Protein AF-A0A834H8C0-F1 (afdb_monomer)

Solvent-accessible surface area (backbone atoms only — not comparable to full-atom values): 15693 Å² total; per-residue (Å²): 137,85,80,85,72,83,83,82,78,76,85,79,77,90,82,80,86,84,86,85,89,82,86,84,88,89,72,92,73,63,59,65,58,50,54,52,51,49,53,53,52,67,70,65,72,74,87,79,55,88,72,53,55,63,51,50,51,51,52,55,55,65,40,37,57,67,39,49,54,51,73,71,88,69,85,78,71,84,69,90,64,79,87,45,72,34,52,47,49,43,50,41,26,34,63,62,68,49,31,71,73,43,61,90,67,63,51,67,52,73,51,70,49,76,44,76,48,67,52,59,63,66,69,88,83,60,98,74,55,60,64,59,73,84,62,34,54,34,39,38,39,38,39,39,34,72,71,71,21,33,38,36,42,39,38,45,74,91,43,63,36,37,22,34,25,80,45,65,46,28,33,29,37,33,92,88,78,44,76,48,75,51,62,37,73,40,31,51,40,52,67,42,58,65,73,73,33,59,52,60,39,43,60,55,49,68,79,26,43,61,79,53,75,47,72,55,94,92,43,57,17,40,33,34,40,41,69,39,52,71,68,63,27,55,52,46,33,56,101,88,50,74,54,92,77,44,71,45,77,46,38,29,28,70,87,64,23,45,78,63,125

pLDDT: mean 74.23, std 21.38, range [27.47, 97.94]

InterPro domains:
  IPR006873 Protein of unknown function DUF620 [PF04788] (110-260)
  IPR006873 Protein of unknown function DUF620 [PTHR31300] (3-260)

Radius of gyration: 22.38 Å; Cα contacts (8 Å, |Δi|>4): 394; chains: 1; bounding box: 44×62×64 Å

Foldseek 3Di:
DDDDDDPPDDDDDPPPPDDDDDDDDDDPPPPVVVVVVVVVVVLPPPPDDPVVVVVLVVLVLQQDLQALDAQDDDPPPPPPDDPDPLSVLLVLLCVLVVCVVVVPVPFKDKDKDKDWAFAFPPPDDDPDGDGPDDIWIWMKMKMDGPPLWIWMWIATPSWIKIWIDPQAWTWIAGPVPGIDIFWFGRHHRPVCCVPVRSNSVSSQSNPWDFDAWDDDPNFIWTKTKDWHDPVRQQRRDDPVDGDPIRMDIWTAGPVSSHTDD

Structure (mmCIF, N/CA/C/O backbone):
data_AF-A0A834H8C0-F1
#
_entry.id   AF-A0A834H8C0-F1
#
loop_
_atom_site.group_PDB
_atom_site.id
_atom_site.type_symbol
_atom_site.label_atom_id
_atom_site.label_alt_id
_atom_site.label_comp_id
_atom_site.label_asym_id
_atom_site.label_entity_id
_atom_site.label_seq_id
_atom_site.pdbx_PDB_ins_code
_atom_site.Cartn_x
_atom_site.Cartn_y
_atom_site.Cartn_z
_atom_site.occupancy
_atom_site.B_iso_or_equiv
_atom_site.auth_seq_id
_atom_site.auth_comp_id
_atom_site.auth_asym_id
_atom_site.auth_atom_id
_atom_site.pdbx_PDB_model_num
ATOM 1 N N . MET A 1 1 ? 22.083 -26.834 3.626 1.00 33.72 1 MET A N 1
ATOM 2 C CA . MET A 1 1 ? 21.264 -25.629 3.373 1.00 33.72 1 MET A CA 1
ATOM 3 C C . MET A 1 1 ? 20.620 -25.777 2.006 1.00 33.72 1 MET A C 1
ATOM 5 O O . MET A 1 1 ? 21.288 -25.602 0.997 1.00 33.72 1 MET A O 1
ATOM 9 N N . SER A 1 2 ? 19.365 -26.214 1.974 1.00 30.14 2 SER A N 1
ATOM 10 C CA . SER A 1 2 ? 18.645 -26.537 0.740 1.00 30.14 2 SER A CA 1
ATOM 11 C C . SER A 1 2 ? 18.039 -25.257 0.165 1.00 30.14 2 SER A C 1
ATOM 13 O O . SER A 1 2 ? 17.207 -24.619 0.805 1.00 30.14 2 SER A O 1
ATOM 15 N N . ARG A 1 3 ? 18.507 -24.845 -1.014 1.00 30.59 3 ARG A N 1
ATOM 16 C CA . ARG A 1 3 ? 18.033 -23.659 -1.734 1.00 30.59 3 ARG A CA 1
ATOM 17 C C . ARG A 1 3 ? 16.624 -23.958 -2.259 1.00 30.59 3 ARG A C 1
ATOM 19 O O . ARG A 1 3 ? 16.469 -24.841 -3.095 1.00 30.59 3 ARG A O 1
ATOM 26 N N . LEU A 1 4 ? 15.608 -23.269 -1.739 1.00 31.11 4 LEU A N 1
ATOM 27 C CA . LEU A 1 4 ? 14.239 -23.367 -2.251 1.00 31.11 4 LEU A CA 1
ATOM 28 C C . LEU A 1 4 ? 14.226 -22.838 -3.693 1.00 31.11 4 LEU A C 1
ATOM 30 O O . LEU A 1 4 ? 14.516 -21.665 -3.926 1.00 31.11 4 LEU A O 1
ATOM 34 N N . ALA A 1 5 ? 13.956 -23.720 -4.654 1.00 32.75 5 ALA A N 1
ATOM 35 C CA . ALA A 1 5 ? 13.712 -23.352 -6.042 1.00 32.75 5 ALA A CA 1
ATOM 36 C C . ALA A 1 5 ? 12.253 -22.879 -6.185 1.00 32.75 5 ALA A C 1
ATOM 38 O O . ALA A 1 5 ? 11.372 -23.484 -5.569 1.00 32.75 5 ALA A O 1
ATOM 39 N N . PRO A 1 6 ? 11.962 -21.832 -6.975 1.00 31.75 6 PRO A N 1
ATOM 40 C CA . PRO A 1 6 ? 10.586 -21.494 -7.310 1.00 31.75 6 PRO A CA 1
ATOM 41 C C . PRO A 1 6 ? 10.000 -22.622 -8.165 1.00 31.75 6 PRO A C 1
ATOM 43 O O . PRO A 1 6 ? 10.560 -22.960 -9.210 1.00 31.75 6 PRO A O 1
ATOM 46 N N . LEU A 1 7 ? 8.888 -23.205 -7.718 1.00 28.44 7 LEU A N 1
ATOM 47 C CA . LEU A 1 7 ? 8.048 -24.053 -8.561 1.00 28.44 7 LEU A CA 1
ATOM 48 C C . LEU A 1 7 ? 7.517 -23.177 -9.702 1.00 28.44 7 LEU A C 1
ATOM 50 O O . LEU A 1 7 ? 6.792 -22.212 -9.469 1.00 28.44 7 LEU A O 1
ATOM 54 N N . SER A 1 8 ? 7.955 -23.480 -10.922 1.00 35.38 8 SER A N 1
ATOM 55 C CA . SER A 1 8 ? 7.407 -22.901 -12.144 1.00 35.38 8 SER A CA 1
ATOM 56 C C . SER A 1 8 ? 6.183 -23.720 -12.518 1.00 35.38 8 SER A C 1
ATOM 58 O O . SER A 1 8 ? 6.283 -24.721 -13.216 1.00 35.38 8 SER A O 1
ATOM 60 N N . GLU A 1 9 ? 5.030 -23.326 -11.994 1.00 37.94 9 GLU A N 1
ATOM 61 C CA . GLU A 1 9 ? 3.762 -23.760 -12.567 1.00 37.94 9 GLU A CA 1
ATOM 62 C C . GLU A 1 9 ? 3.417 -22.760 -13.672 1.00 37.94 9 GLU A C 1
ATOM 64 O O . GLU A 1 9 ? 3.169 -21.577 -13.425 1.00 37.94 9 GLU A O 1
ATOM 69 N N . GLU A 1 10 ? 3.548 -23.214 -14.916 1.00 34.75 10 GLU A N 1
ATOM 70 C CA . GLU A 1 10 ? 3.140 -22.454 -16.091 1.00 34.75 10 GLU A CA 1
ATOM 71 C C . GLU A 1 10 ? 1.608 -22.317 -16.079 1.00 34.75 10 GLU A C 1
ATOM 73 O O . GLU A 1 10 ? 0.915 -23.283 -15.754 1.00 34.75 10 GLU A O 1
ATOM 78 N N . PRO A 1 11 ? 1.043 -21.144 -16.417 1.00 34.53 11 PRO A N 1
ATOM 79 C CA . PRO A 1 11 ? -0.398 -21.019 -16.560 1.00 34.53 11 PRO A CA 1
ATOM 80 C C . PRO A 1 11 ? -0.864 -21.911 -17.715 1.00 34.53 11 PRO A C 1
ATOM 82 O O . PRO A 1 11 ? -0.480 -21.707 -18.868 1.00 34.53 11 PRO A O 1
ATOM 85 N N . ILE A 1 12 ? -1.683 -22.909 -17.386 1.00 34.03 12 ILE A N 1
ATOM 86 C CA . ILE A 1 12 ? -2.377 -23.761 -18.351 1.00 34.03 12 ILE A CA 1
ATOM 87 C C . ILE A 1 12 ? -3.346 -22.861 -19.130 1.00 34.03 12 ILE A C 1
ATOM 89 O O . ILE A 1 12 ? -4.232 -22.242 -18.544 1.00 34.03 12 ILE A O 1
ATOM 93 N N . ASN A 1 13 ? -3.150 -22.753 -20.445 1.00 35.88 13 ASN A N 1
ATOM 94 C CA . ASN A 1 13 ? -4.149 -22.179 -21.344 1.00 35.88 13 ASN A CA 1
ATOM 95 C C . ASN A 1 13 ? -5.231 -23.241 -21.574 1.00 35.88 13 ASN A C 1
ATOM 97 O O . ASN A 1 13 ? -4.957 -24.253 -22.212 1.00 35.88 13 ASN A O 1
ATOM 101 N N . GLU A 1 14 ? -6.448 -23.007 -21.089 1.00 39.53 14 GLU A N 1
ATOM 102 C CA . GLU A 1 14 ? -7.626 -23.851 -21.359 1.00 39.53 14 GLU A CA 1
ATOM 103 C C . GLU A 1 14 ? -8.316 -23.506 -22.698 1.00 39.53 14 GLU A C 1
ATOM 105 O O . GLU A 1 14 ? -9.523 -23.659 -22.837 1.00 39.53 14 GLU A O 1
ATOM 110 N N . ASP A 1 15 ? -7.563 -23.045 -23.702 1.00 40.19 15 ASP A N 1
ATOM 111 C CA . ASP A 1 15 ? -8.115 -22.606 -24.997 1.00 40.19 15 ASP A CA 1
ATOM 112 C C . ASP A 1 15 ? -7.813 -23.580 -26.157 1.00 40.19 15 ASP A C 1
ATOM 114 O O . ASP A 1 15 ? -7.746 -23.161 -27.308 1.00 40.19 15 ASP A O 1
ATOM 118 N N . ASP A 1 16 ? -7.655 -24.881 -25.890 1.00 39.75 16 ASP A N 1
ATOM 119 C CA . ASP A 1 16 ? -7.485 -25.904 -26.939 1.00 39.75 16 ASP A CA 1
ATOM 120 C C . ASP A 1 16 ? -8.525 -27.032 -26.809 1.00 39.75 16 ASP A C 1
ATOM 122 O O . ASP A 1 16 ? -8.183 -28.203 -26.684 1.00 39.75 16 ASP A O 1
ATOM 126 N N . ASP A 1 17 ? -9.813 -26.688 -26.884 1.00 35.91 17 ASP A N 1
ATOM 127 C CA . ASP A 1 17 ? -10.896 -27.663 -27.095 1.00 35.91 17 ASP A CA 1
ATOM 128 C C . ASP A 1 17 ? -11.827 -27.238 -28.242 1.00 35.91 17 ASP A C 1
ATOM 130 O O . ASP A 1 17 ? -13.037 -27.056 -28.093 1.00 35.91 17 ASP A O 1
ATOM 134 N N . GLN A 1 18 ? -11.263 -27.105 -29.448 1.00 34.12 18 GLN A N 1
ATOM 135 C CA . GLN A 1 18 ? -12.029 -27.299 -30.685 1.00 34.12 18 GLN A CA 1
ATOM 136 C C . GLN A 1 18 ? -11.113 -27.485 -31.906 1.00 34.12 18 GLN A C 1
ATOM 138 O O . GLN A 1 18 ? -10.619 -26.507 -32.449 1.00 34.12 18 GLN A O 1
ATOM 143 N N . GLN A 1 19 ? -10.885 -28.735 -32.346 1.00 31.69 19 GLN A N 1
ATOM 144 C CA . GLN A 1 19 ? -11.309 -29.283 -33.655 1.00 31.69 19 GLN A CA 1
ATOM 145 C C . GLN A 1 19 ? -10.664 -30.659 -33.943 1.00 31.69 19 GLN A C 1
ATOM 147 O O . GLN A 1 19 ? -9.488 -30.900 -33.689 1.00 31.69 19 GLN A O 1
ATOM 152 N N . CYS A 1 20 ? -11.471 -31.574 -34.481 1.00 29.92 20 CYS A N 1
ATOM 153 C CA . CYS A 1 20 ? -11.178 -32.992 -34.696 1.00 29.92 20 CYS A CA 1
ATOM 154 C C . CYS A 1 20 ? -10.286 -33.331 -35.915 1.00 29.92 20 CYS A C 1
ATOM 156 O O . CYS A 1 20 ? -10.374 -32.698 -36.960 1.00 29.92 20 CYS A O 1
ATOM 158 N N . HIS A 1 21 ? -9.579 -34.465 -35.770 1.00 30.22 21 HIS A N 1
ATOM 159 C CA . HIS A 1 21 ? -9.100 -35.448 -36.765 1.00 30.22 21 HIS A CA 1
ATOM 160 C C . HIS A 1 21 ? -8.157 -35.020 -37.917 1.00 30.22 21 HIS A C 1
ATOM 162 O O . HIS A 1 21 ? -8.582 -34.473 -38.927 1.00 30.22 21 HIS A O 1
ATOM 168 N N . THR A 1 22 ? -6.897 -35.485 -37.872 1.00 28.20 22 THR A N 1
ATOM 169 C CA . THR A 1 22 ? -6.340 -36.525 -38.780 1.00 28.20 22 THR A CA 1
ATOM 170 C C . THR A 1 22 ? -4.896 -36.926 -38.400 1.00 28.20 22 THR A C 1
ATOM 172 O O . THR A 1 22 ? -4.091 -36.137 -37.925 1.00 28.20 22 THR A O 1
ATOM 175 N N . THR A 1 23 ? -4.641 -38.221 -38.578 1.00 28.89 23 THR A N 1
ATOM 176 C CA . THR A 1 23 ? -3.433 -39.074 -38.503 1.00 28.89 23 THR A CA 1
ATOM 177 C C . THR A 1 23 ? -1.990 -38.512 -38.529 1.00 28.89 23 THR A C 1
ATOM 179 O O . THR A 1 23 ? -1.633 -37.708 -39.379 1.00 28.89 23 THR A O 1
ATOM 182 N N . SER A 1 24 ? -1.134 -39.220 -37.762 1.00 27.47 24 SER A N 1
ATOM 183 C CA . SER A 1 24 ? 0.263 -39.639 -38.060 1.00 27.47 24 SER A CA 1
ATOM 184 C C . SER A 1 24 ? 1.456 -38.734 -37.667 1.00 27.47 24 SER A C 1
ATOM 186 O O . SER A 1 24 ? 1.873 -37.835 -38.380 1.00 27.47 24 SER A O 1
ATOM 188 N N . SER A 1 25 ? 2.059 -39.121 -36.530 1.00 34.69 25 SER A N 1
ATOM 189 C CA . SER A 1 25 ? 3.494 -39.289 -36.198 1.00 34.69 25 SER A CA 1
ATOM 190 C C . SER A 1 25 ? 4.585 -38.313 -36.689 1.00 34.69 25 SER A C 1
ATOM 192 O O . SER A 1 25 ? 4.835 -38.170 -37.880 1.00 34.69 25 SER A O 1
ATOM 194 N N . ASN A 1 26 ? 5.407 -37.925 -35.697 1.00 30.66 26 ASN A N 1
ATOM 195 C CA . ASN A 1 26 ? 6.807 -37.456 -35.711 1.00 30.66 26 ASN A CA 1
ATOM 196 C C . ASN A 1 26 ? 7.083 -35.939 -35.678 1.00 30.66 26 ASN A C 1
ATOM 198 O O . ASN A 1 26 ? 6.925 -35.226 -36.661 1.00 30.66 26 ASN A O 1
ATOM 202 N N . GLY A 1 27 ? 7.694 -35.490 -34.564 1.00 33.62 27 GLY A N 1
ATOM 203 C CA . GLY A 1 27 ? 8.622 -34.346 -34.569 1.00 33.62 27 GLY A CA 1
ATOM 204 C C . GLY A 1 27 ? 8.364 -33.191 -33.588 1.00 33.62 27 GLY A C 1
ATOM 205 O O . GLY A 1 27 ? 8.488 -32.030 -33.977 1.00 33.62 27 GLY A O 1
ATOM 206 N N . SER A 1 28 ? 8.092 -33.452 -32.306 1.00 37.81 28 SER A N 1
ATOM 207 C CA . SER A 1 28 ? 7.755 -32.442 -31.277 1.00 37.81 28 SER A CA 1
ATOM 208 C C . SER A 1 28 ? 8.913 -31.565 -30.750 1.00 37.81 28 SER A C 1
ATOM 210 O O . SER A 1 28 ? 8.817 -31.004 -29.664 1.00 37.81 28 SER A O 1
ATOM 212 N N . LYS A 1 29 ? 10.009 -31.375 -31.501 1.00 41.38 29 LYS A N 1
ATOM 213 C CA . LYS A 1 29 ? 11.136 -30.512 -31.066 1.00 41.38 29 LYS A CA 1
ATOM 214 C C . LYS A 1 29 ? 11.279 -29.187 -31.828 1.00 41.38 29 LYS A C 1
ATOM 216 O O . LYS A 1 29 ? 12.036 -28.325 -31.399 1.00 41.38 29 LYS A O 1
ATOM 221 N N . LYS A 1 30 ? 10.547 -28.977 -32.933 1.00 39.66 30 LYS A N 1
ATOM 222 C CA . LYS A 1 30 ? 10.668 -27.753 -33.764 1.00 39.66 30 LYS A CA 1
ATOM 223 C C . LYS A 1 30 ? 9.602 -26.677 -33.493 1.00 39.66 30 LYS A C 1
ATOM 225 O O . LYS A 1 30 ? 9.817 -25.527 -33.871 1.00 39.66 30 LYS A O 1
ATOM 230 N N . SER A 1 31 ? 8.488 -27.025 -32.839 1.00 44.09 31 SER A N 1
ATOM 231 C CA . SER A 1 31 ? 7.383 -26.098 -32.527 1.00 44.09 31 SER A CA 1
ATOM 232 C C . SER A 1 31 ? 7.738 -25.148 -31.373 1.00 44.09 31 SER A C 1
ATOM 234 O O . SER A 1 31 ? 7.769 -23.935 -31.568 1.00 44.09 31 SER A O 1
ATOM 236 N N . ALA A 1 32 ? 8.177 -25.688 -30.229 1.00 42.62 32 ALA A N 1
ATOM 237 C CA . ALA A 1 32 ? 8.531 -24.906 -29.037 1.00 42.62 32 ALA A CA 1
ATOM 238 C C . ALA A 1 32 ? 9.630 -23.853 -29.293 1.00 42.62 32 ALA A C 1
ATOM 240 O O . ALA A 1 32 ? 9.585 -22.740 -28.771 1.00 42.62 32 ALA A O 1
ATOM 241 N N . GLN A 1 33 ? 10.591 -24.161 -30.171 1.00 45.50 33 GLN A N 1
ATOM 242 C CA . GLN A 1 33 ? 11.656 -23.227 -30.539 1.00 45.50 33 GLN A CA 1
ATOM 243 C C . GLN A 1 33 ? 11.151 -22.050 -31.394 1.00 45.50 33 GLN A C 1
ATOM 245 O O . GLN A 1 33 ? 11.727 -20.964 -31.331 1.00 45.50 33 GLN A O 1
ATOM 250 N N . LYS A 1 34 ? 10.079 -22.227 -32.182 1.00 46.50 34 LYS A N 1
ATOM 251 C CA . LYS A 1 34 ? 9.430 -21.127 -32.915 1.00 46.50 34 LYS A CA 1
ATOM 252 C C . LYS A 1 34 ? 8.607 -20.250 -31.973 1.00 46.50 34 LYS A C 1
ATOM 254 O O . LYS A 1 34 ? 8.675 -19.031 -32.100 1.00 46.50 34 LYS A O 1
ATOM 259 N N . THR A 1 35 ? 7.927 -20.843 -30.993 1.00 52.69 35 THR A N 1
ATOM 260 C CA . THR A 1 35 ? 7.154 -20.124 -29.968 1.00 52.69 35 THR A CA 1
ATOM 261 C C . THR A 1 35 ? 8.058 -19.263 -29.089 1.00 52.69 35 THR A C 1
ATOM 263 O O . THR A 1 35 ? 7.797 -18.075 -28.923 1.00 52.69 35 THR A O 1
ATOM 266 N N . TRP A 1 36 ? 9.194 -19.806 -28.633 1.00 42.62 36 TRP A N 1
ATOM 267 C CA . TRP A 1 36 ? 10.177 -19.047 -27.856 1.00 42.62 36 TRP A CA 1
ATOM 268 C C . TRP A 1 36 ? 10.846 -17.939 -28.678 1.00 42.62 36 TRP A C 1
ATOM 270 O O . TRP A 1 36 ? 10.990 -16.816 -28.206 1.00 42.62 36 TRP A O 1
ATOM 280 N N . ARG A 1 37 ? 11.194 -18.199 -29.946 1.00 47.50 37 ARG A N 1
ATOM 281 C CA . ARG A 1 37 ? 11.761 -17.165 -30.830 1.00 47.50 37 ARG A CA 1
ATOM 282 C C . ARG A 1 37 ? 10.758 -16.062 -31.163 1.00 47.50 37 ARG A C 1
ATOM 284 O O . ARG A 1 37 ? 11.173 -14.914 -31.278 1.00 47.50 37 ARG A O 1
ATOM 291 N N . ASN A 1 38 ? 9.473 -16.381 -31.302 1.00 48.62 38 ASN A N 1
ATOM 292 C CA . ASN A 1 38 ? 8.431 -15.377 -31.503 1.00 48.62 38 ASN A CA 1
ATOM 293 C C . ASN A 1 38 ? 8.176 -14.574 -30.225 1.00 48.62 38 ASN A C 1
ATOM 295 O O . ASN A 1 38 ? 8.107 -13.355 -30.319 1.00 48.62 38 ASN A O 1
ATOM 299 N N . TRP A 1 39 ? 8.175 -15.220 -29.053 1.00 52.25 39 TRP A N 1
ATOM 300 C CA . TRP A 1 39 ? 8.110 -14.557 -27.746 1.00 52.25 39 TRP A CA 1
ATOM 301 C C . TRP A 1 39 ? 9.281 -13.583 -27.551 1.00 52.25 39 TRP A C 1
ATOM 303 O O . TRP A 1 39 ? 9.069 -12.404 -27.271 1.00 52.25 39 TRP A O 1
ATOM 313 N N . VAL A 1 40 ? 10.518 -14.021 -27.813 1.00 52.44 40 VAL A N 1
ATOM 314 C CA . VAL A 1 40 ? 11.707 -13.154 -27.755 1.00 52.44 40 VAL A CA 1
ATOM 315 C C . VAL A 1 40 ? 11.617 -12.015 -28.781 1.00 52.44 40 VAL A C 1
ATOM 317 O O . VAL A 1 40 ? 11.913 -10.872 -28.450 1.00 52.44 40 VAL A O 1
ATOM 320 N N . LYS A 1 41 ? 11.151 -12.268 -30.011 1.00 41.78 41 LYS A N 1
ATOM 321 C CA . LYS A 1 41 ? 10.997 -11.218 -31.038 1.00 41.78 41 LYS A CA 1
ATOM 322 C C . LYS A 1 41 ? 9.922 -10.179 -30.694 1.00 41.78 41 LYS A C 1
ATOM 324 O O . LYS A 1 41 ? 10.101 -9.003 -31.016 1.00 41.78 41 LYS A O 1
ATOM 329 N N . THR A 1 42 ? 8.849 -10.564 -30.003 1.00 49.75 42 THR A N 1
ATOM 330 C CA . THR A 1 42 ? 7.868 -9.608 -29.462 1.00 49.75 42 THR A CA 1
ATOM 331 C C . THR A 1 42 ? 8.425 -8.768 -28.309 1.00 49.75 42 THR A C 1
ATOM 333 O O . THR A 1 42 ? 7.996 -7.632 -28.146 1.00 49.75 42 THR A O 1
ATOM 336 N N . HIS A 1 43 ? 9.428 -9.258 -27.568 1.00 46.97 43 HIS A N 1
ATOM 337 C CA . HIS A 1 43 ? 10.069 -8.506 -26.475 1.00 46.97 43 HIS A CA 1
ATOM 338 C C . HIS A 1 43 ? 11.104 -7.466 -26.936 1.00 46.97 43 HIS A C 1
ATOM 340 O O . HIS A 1 43 ? 11.382 -6.528 -26.196 1.00 46.97 43 HIS A O 1
ATOM 346 N N . PHE A 1 44 ? 11.650 -7.578 -28.154 1.00 41.16 44 PHE A N 1
ATOM 347 C CA . PHE A 1 44 ? 12.712 -6.679 -28.650 1.00 41.16 44 PHE A CA 1
ATOM 348 C C . PHE A 1 44 ? 12.272 -5.642 -29.705 1.00 41.16 44 PHE A C 1
ATOM 350 O O . PHE A 1 44 ? 13.068 -4.782 -30.075 1.00 41.16 44 PHE A O 1
ATOM 357 N N . SER A 1 45 ? 11.027 -5.670 -30.195 1.00 38.53 45 SER A N 1
ATOM 358 C CA . SER A 1 45 ? 10.577 -4.833 -31.330 1.00 38.53 45 SER A CA 1
ATOM 359 C C . SER A 1 45 ? 10.029 -3.440 -30.970 1.00 38.53 45 SER A C 1
ATOM 361 O O . SER A 1 45 ? 9.622 -2.703 -31.862 1.00 38.53 45 SER A O 1
ATOM 363 N N . LEU A 1 46 ? 10.049 -3.024 -29.700 1.00 44.44 46 LEU A N 1
ATOM 364 C CA . LEU A 1 46 ? 9.386 -1.785 -29.244 1.00 44.44 46 LEU A CA 1
ATOM 365 C C . LEU A 1 46 ? 10.344 -0.677 -28.771 1.00 44.44 46 LEU A C 1
ATOM 367 O O . LEU A 1 46 ? 9.984 0.150 -27.937 1.00 44.44 46 LEU A O 1
ATOM 371 N N . LEU A 1 47 ? 11.567 -0.628 -29.305 1.00 38.09 47 LEU A N 1
ATOM 372 C CA . LEU A 1 47 ? 12.606 0.296 -28.832 1.00 38.09 47 LEU A CA 1
ATOM 373 C C . LEU A 1 47 ? 12.402 1.789 -29.157 1.00 38.09 47 LEU A C 1
ATOM 375 O O . LEU A 1 47 ? 13.184 2.592 -28.662 1.00 38.09 47 LEU A O 1
ATOM 379 N N . PHE A 1 48 ? 11.364 2.208 -29.889 1.00 43.16 48 PHE A N 1
ATOM 380 C CA . PHE A 1 48 ? 11.165 3.634 -30.188 1.00 43.16 48 PHE A CA 1
ATOM 381 C C . PHE A 1 48 ? 9.690 4.039 -30.184 1.00 43.16 48 PHE A C 1
ATOM 383 O 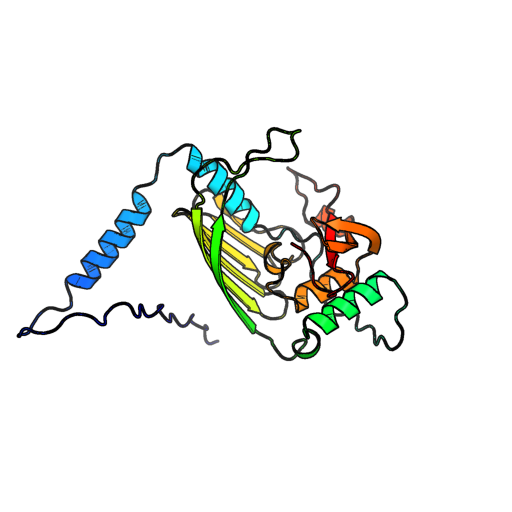O . PHE A 1 48 ? 8.989 3.899 -31.183 1.00 43.16 48 PHE A O 1
ATOM 390 N N . ASN A 1 49 ? 9.211 4.580 -29.061 1.00 41.50 49 ASN A N 1
ATOM 391 C CA . ASN A 1 49 ? 8.004 5.402 -29.050 1.00 41.50 49 ASN A CA 1
ATOM 392 C C . ASN A 1 49 ? 8.034 6.368 -27.863 1.00 41.50 49 ASN A C 1
ATOM 394 O O . ASN A 1 49 ? 8.114 5.931 -26.728 1.00 41.50 49 ASN A O 1
ATOM 398 N N . LYS A 1 50 ? 7.903 7.677 -28.098 1.00 47.56 50 LYS A N 1
ATOM 399 C CA . LYS A 1 50 ? 7.974 8.737 -27.066 1.00 47.56 50 LYS A CA 1
ATOM 400 C C . LYS A 1 50 ? 6.974 8.549 -25.901 1.00 47.56 50 LYS A C 1
ATOM 402 O O . LYS A 1 50 ? 7.200 9.038 -24.807 1.00 47.56 50 LYS A O 1
ATOM 407 N N . LYS A 1 51 ? 5.899 7.777 -26.124 1.00 55.72 51 LYS A N 1
ATOM 408 C CA . LYS A 1 51 ? 4.893 7.371 -25.119 1.00 55.72 51 LYS A CA 1
ATOM 409 C C . LYS A 1 51 ? 5.373 6.273 -24.154 1.00 55.72 51 LYS A C 1
ATOM 411 O O . LYS A 1 51 ? 4.717 6.021 -23.148 1.00 55.72 51 LYS A O 1
ATOM 416 N N . SER A 1 52 ? 6.477 5.583 -24.460 1.00 61.88 52 SER A N 1
ATOM 417 C CA . SER A 1 52 ? 7.038 4.553 -23.581 1.00 61.88 52 SER A CA 1
ATOM 418 C C . SER A 1 52 ? 7.663 5.144 -22.327 1.00 61.88 52 SER A C 1
ATOM 420 O O . SER A 1 52 ? 7.711 4.464 -21.309 1.00 61.88 52 SER A O 1
ATOM 422 N N . ASP A 1 53 ? 8.146 6.384 -22.387 1.00 71.44 53 ASP A N 1
ATOM 423 C CA . ASP A 1 53 ? 8.932 6.957 -21.296 1.00 71.44 53 ASP A CA 1
ATOM 424 C C . ASP A 1 53 ? 8.054 7.340 -20.101 1.00 71.44 53 ASP A C 1
ATOM 426 O O . ASP A 1 53 ? 8.392 6.982 -18.974 1.00 71.44 53 ASP A O 1
ATOM 430 N N . ASP A 1 54 ? 6.862 7.899 -20.330 1.00 78.06 54 ASP A N 1
ATOM 431 C CA . ASP A 1 54 ? 5.907 8.190 -19.250 1.00 78.06 54 ASP A CA 1
ATOM 432 C C . ASP A 1 54 ? 5.422 6.909 -18.553 1.00 78.06 54 ASP A C 1
ATOM 434 O O . ASP A 1 54 ? 5.348 6.836 -17.323 1.00 78.06 54 ASP A O 1
ATOM 438 N N . LEU A 1 55 ? 5.167 5.847 -19.330 1.00 81.69 55 LEU A N 1
ATOM 439 C CA . LEU A 1 55 ? 4.818 4.533 -18.788 1.00 81.69 55 LEU A CA 1
ATOM 440 C C . LEU A 1 55 ? 5.971 3.952 -17.959 1.00 81.69 55 LEU A C 1
ATOM 442 O O . LEU A 1 55 ? 5.747 3.430 -16.868 1.00 81.69 55 LEU A O 1
ATOM 446 N N . ARG A 1 56 ? 7.211 4.048 -18.452 1.00 84.81 56 ARG A N 1
ATOM 447 C CA . ARG A 1 56 ? 8.409 3.597 -17.728 1.00 84.81 56 ARG A CA 1
ATOM 448 C C . ARG A 1 56 ? 8.581 4.350 -16.416 1.0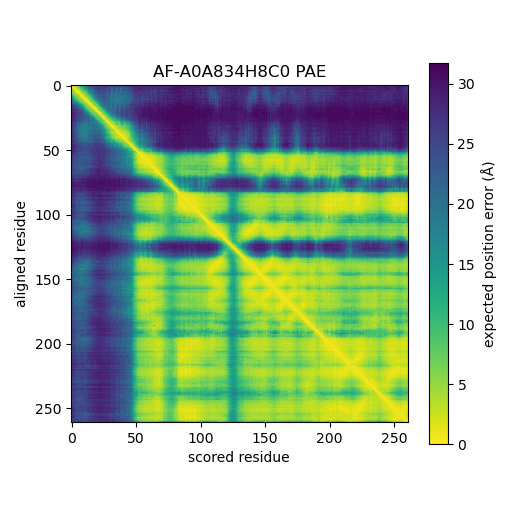0 84.81 56 ARG A C 1
ATOM 450 O O . ARG A 1 56 ? 8.889 3.722 -15.402 1.00 84.81 56 ARG A O 1
ATOM 457 N N . ILE A 1 57 ? 8.347 5.659 -16.395 1.00 83.12 57 ILE A N 1
ATOM 458 C CA . ILE A 1 57 ? 8.386 6.464 -15.168 1.00 83.12 57 ILE A CA 1
ATOM 459 C C . ILE A 1 57 ? 7.314 5.977 -14.186 1.00 83.12 57 ILE A C 1
ATOM 461 O O . ILE A 1 57 ? 7.632 5.674 -13.036 1.00 83.12 57 ILE A O 1
ATOM 465 N N . LEU A 1 58 ? 6.069 5.801 -14.632 1.00 84.56 58 LEU A N 1
ATOM 466 C CA . LEU A 1 58 ? 4.991 5.326 -13.763 1.00 84.56 58 LEU A CA 1
ATOM 467 C C . LEU A 1 58 ? 5.278 3.926 -13.199 1.00 84.56 58 LEU A C 1
ATOM 469 O O . LEU A 1 58 ? 5.154 3.693 -11.996 1.00 84.56 58 LEU A O 1
ATOM 473 N N . LEU A 1 59 ? 5.723 3.000 -14.046 1.00 85.88 59 LEU A N 1
ATOM 474 C CA . LEU A 1 59 ? 6.116 1.654 -13.631 1.00 85.88 59 LEU A CA 1
ATOM 475 C C . LEU A 1 59 ? 7.293 1.679 -12.647 1.00 85.88 59 LEU A C 1
ATOM 477 O O . LEU A 1 59 ? 7.319 0.903 -11.691 1.00 85.88 59 LEU A O 1
ATOM 481 N N . SER A 1 60 ? 8.228 2.612 -12.833 1.00 83.38 60 SER A N 1
ATOM 482 C CA . SER A 1 60 ? 9.341 2.833 -11.909 1.00 83.38 60 SER A CA 1
ATOM 483 C C . SER A 1 60 ? 8.855 3.250 -10.523 1.00 83.38 60 SER A C 1
ATOM 485 O O . SER A 1 60 ? 9.400 2.766 -9.532 1.00 83.38 60 SER A O 1
ATOM 487 N N . VAL A 1 61 ? 7.840 4.116 -10.452 1.00 83.12 61 VAL A N 1
ATOM 488 C CA . VAL A 1 61 ? 7.226 4.588 -9.199 1.00 83.12 61 VAL A CA 1
ATOM 489 C C . VAL A 1 61 ? 6.419 3.479 -8.521 1.00 83.12 61 VAL A C 1
ATOM 491 O O . VAL A 1 61 ? 6.466 3.348 -7.301 1.00 83.12 61 VAL A O 1
ATOM 494 N N . LEU A 1 62 ? 5.720 2.637 -9.287 1.00 83.25 62 LEU A N 1
ATOM 495 C CA . LEU A 1 62 ? 4.924 1.529 -8.740 1.00 83.25 62 LEU A CA 1
ATOM 496 C C . LEU A 1 62 ? 5.768 0.450 -8.055 1.00 83.25 62 LEU A C 1
ATOM 498 O O . LEU A 1 62 ? 5.296 -0.177 -7.109 1.00 83.25 62 LEU A O 1
ATOM 502 N N . GLY A 1 63 ? 7.007 0.251 -8.509 1.00 82.06 63 GLY A N 1
ATOM 503 C CA . GLY A 1 63 ? 7.971 -0.638 -7.857 1.00 82.06 63 GLY A CA 1
ATOM 504 C C . GLY A 1 63 ? 8.645 -0.035 -6.619 1.00 82.06 63 GLY A C 1
ATOM 505 O O . GLY A 1 63 ? 9.427 -0.720 -5.966 1.00 82.06 63 GLY A O 1
ATOM 506 N N . CYS A 1 64 ? 8.397 1.235 -6.288 1.00 83.62 64 CYS A N 1
ATOM 507 C CA . CYS A 1 64 ? 9.016 1.868 -5.129 1.00 83.62 64 CYS A CA 1
ATOM 508 C C . CYS A 1 64 ? 8.256 1.531 -3.826 1.00 83.62 64 CYS A C 1
ATOM 510 O O . CYS A 1 64 ? 7.025 1.629 -3.775 1.00 83.62 64 CYS A O 1
ATOM 512 N N . PRO A 1 65 ? 8.969 1.214 -2.730 1.00 81.12 65 PRO A N 1
ATOM 513 C CA . PRO A 1 65 ? 8.378 1.041 -1.403 1.00 81.12 65 PRO A CA 1
ATOM 514 C C . PRO A 1 65 ? 8.032 2.409 -0.784 1.00 81.12 65 PRO A C 1
ATOM 516 O O . PRO A 1 65 ? 8.771 2.963 0.035 1.00 81.12 65 PRO A O 1
ATOM 519 N N . LEU A 1 66 ? 6.915 2.980 -1.244 1.00 80.31 66 LEU A N 1
ATOM 520 C CA . LEU A 1 66 ? 6.460 4.345 -0.943 1.00 80.31 66 LEU A CA 1
ATOM 521 C C . LEU A 1 66 ? 5.519 4.446 0.269 1.00 80.31 66 LEU A C 1
ATOM 523 O O . LEU A 1 66 ? 4.847 5.460 0.425 1.00 80.31 66 LEU A O 1
ATOM 527 N N . SER A 1 67 ? 5.425 3.429 1.127 1.00 83.75 67 SER A N 1
ATOM 528 C CA . SER A 1 67 ? 4.764 3.627 2.426 1.00 83.75 67 SER A CA 1
ATOM 529 C C . SER A 1 67 ? 5.558 4.634 3.274 1.00 83.75 67 SER A C 1
ATOM 531 O O . SER A 1 67 ? 6.788 4.602 3.222 1.00 83.75 67 SER A O 1
ATOM 533 N N . PRO A 1 68 ? 4.920 5.529 4.054 1.00 79.50 68 PRO A N 1
ATOM 534 C CA . PRO A 1 68 ? 5.630 6.465 4.921 1.00 79.50 68 PRO A CA 1
ATOM 535 C C . PRO A 1 68 ? 6.268 5.791 6.127 1.00 79.50 68 PRO A C 1
ATOM 537 O O . PRO A 1 68 ? 7.260 6.311 6.627 1.00 79.50 68 PRO A O 1
ATOM 540 N N . VAL A 1 69 ? 5.746 4.651 6.571 1.00 81.38 69 VAL A N 1
ATOM 541 C CA . VAL A 1 69 ? 6.214 3.945 7.765 1.00 81.38 69 VAL A CA 1
ATOM 542 C C . VAL A 1 69 ? 6.495 2.483 7.443 1.00 81.38 69 VAL A C 1
ATOM 544 O O . VAL A 1 69 ? 5.850 1.880 6.574 1.00 81.38 69 VAL A O 1
ATOM 547 N N . SER A 1 70 ? 7.491 1.932 8.129 1.00 75.81 70 SER A N 1
ATOM 548 C CA . SER A 1 70 ? 7.750 0.494 8.147 1.00 75.81 70 SER A CA 1
ATOM 549 C C . SER A 1 70 ? 6.640 -0.214 8.927 1.00 75.81 70 SER A C 1
ATOM 551 O O . SER A 1 70 ? 6.025 0.376 9.819 1.00 75.81 70 SER A O 1
ATOM 553 N N . LEU A 1 71 ? 6.374 -1.483 8.609 1.00 72.31 71 LEU A N 1
ATOM 554 C CA . LEU A 1 71 ? 5.475 -2.289 9.435 1.00 72.31 71 LEU A CA 1
ATOM 555 C C . LEU A 1 71 ? 6.176 -2.573 10.763 1.00 72.31 71 LEU A C 1
ATOM 557 O O . LEU A 1 71 ? 7.194 -3.265 10.795 1.00 72.31 71 LEU A O 1
ATOM 561 N N . HIS A 1 72 ? 5.649 -2.013 11.847 1.00 61.03 72 HIS A N 1
ATOM 562 C CA . HIS A 1 72 ? 6.160 -2.288 13.181 1.00 61.03 72 HIS A CA 1
ATOM 563 C C . HIS A 1 72 ? 5.631 -3.643 13.667 1.00 61.03 72 HIS A C 1
ATOM 565 O O . HIS A 1 72 ? 4.423 -3.884 13.600 1.00 61.03 72 HIS A O 1
ATOM 571 N N . PRO A 1 73 ? 6.492 -4.532 14.196 1.00 52.16 73 PRO A N 1
ATOM 572 C CA . PRO A 1 73 ? 6.028 -5.722 14.887 1.00 52.16 73 PRO A CA 1
ATOM 573 C C . PRO A 1 73 ? 5.248 -5.309 16.144 1.00 52.16 73 PRO A C 1
ATOM 575 O O . PRO A 1 73 ? 5.828 -4.879 17.135 1.00 52.16 73 PRO A O 1
ATOM 578 N N . LYS A 1 74 ? 3.920 -5.426 16.051 1.00 55.25 74 LYS A N 1
ATOM 579 C CA . LYS A 1 74 ? 2.908 -5.473 17.117 1.00 55.25 74 LYS A CA 1
ATOM 580 C C . LYS A 1 74 ? 3.228 -4.707 18.407 1.00 55.25 74 LYS A C 1
ATOM 582 O O . LYS A 1 74 ? 3.737 -5.279 19.370 1.00 55.25 74 LYS A O 1
ATOM 587 N N . LEU A 1 75 ? 2.665 -3.504 18.522 1.00 45.47 75 LEU A N 1
ATOM 588 C CA . LEU A 1 75 ? 2.071 -3.116 19.798 1.00 45.47 75 LEU A CA 1
ATOM 589 C C . LEU A 1 75 ? 0.777 -3.936 19.929 1.00 45.47 75 LEU A C 1
ATOM 591 O O . LEU A 1 75 ? -0.262 -3.558 19.388 1.00 45.47 75 LEU A O 1
A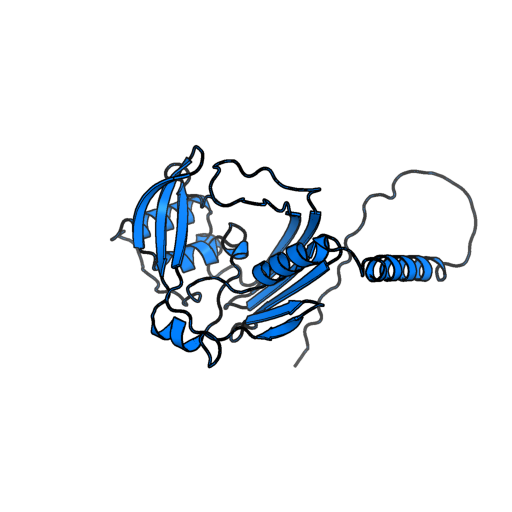TOM 595 N N . GLN A 1 76 ? 0.851 -5.108 20.571 1.00 44.88 76 GLN A N 1
ATOM 596 C CA . GLN A 1 76 ? -0.344 -5.848 20.981 1.00 44.88 76 GLN A CA 1
ATOM 597 C C . GLN A 1 76 ? -1.105 -4.976 21.974 1.00 44.88 76 GLN A C 1
ATOM 599 O O . GLN A 1 76 ? -0.924 -5.062 23.186 1.00 44.88 76 GLN A O 1
ATOM 604 N N . THR A 1 77 ? -1.957 -4.099 21.468 1.00 46.97 77 THR A N 1
ATOM 605 C CA . THR A 1 77 ? -2.975 -3.513 22.310 1.00 46.97 77 THR A CA 1
ATOM 606 C C . THR A 1 77 ? -4.002 -4.619 22.525 1.00 46.97 77 THR A C 1
ATOM 608 O O . THR A 1 77 ? -4.727 -5.030 21.623 1.00 46.97 77 THR A O 1
ATOM 611 N N . ASN A 1 78 ? -4.010 -5.187 23.729 1.00 44.84 78 ASN A N 1
ATOM 612 C CA . ASN A 1 78 ? -5.150 -5.943 24.230 1.00 44.84 78 ASN A CA 1
ATOM 613 C C . ASN A 1 78 ? -6.309 -4.948 24.365 1.00 44.84 78 ASN A C 1
ATOM 615 O O . ASN A 1 78 ? -6.513 -4.354 25.417 1.00 44.84 78 ASN A O 1
ATOM 619 N N . VAL A 1 79 ? -7.007 -4.673 23.261 1.00 50.69 79 VAL A N 1
ATOM 620 C CA . VAL A 1 79 ? -8.062 -3.658 23.223 1.00 50.69 79 VAL A CA 1
ATOM 621 C C . VAL A 1 79 ? -9.376 -4.281 23.674 1.00 50.69 79 VAL A C 1
ATOM 623 O O . VAL A 1 79 ? -10.226 -4.620 22.855 1.00 50.69 79 VAL A O 1
ATOM 626 N N . SER A 1 80 ? -9.556 -4.439 24.982 1.00 53.41 80 SER A N 1
ATOM 627 C CA . SER A 1 80 ? -10.911 -4.504 25.545 1.00 53.41 80 SER A CA 1
ATOM 628 C C . SER A 1 80 ? -11.594 -3.127 25.516 1.00 53.41 80 SER A C 1
ATOM 630 O O . SER A 1 80 ? -12.815 -3.056 25.616 1.00 53.41 80 SER A O 1
ATOM 632 N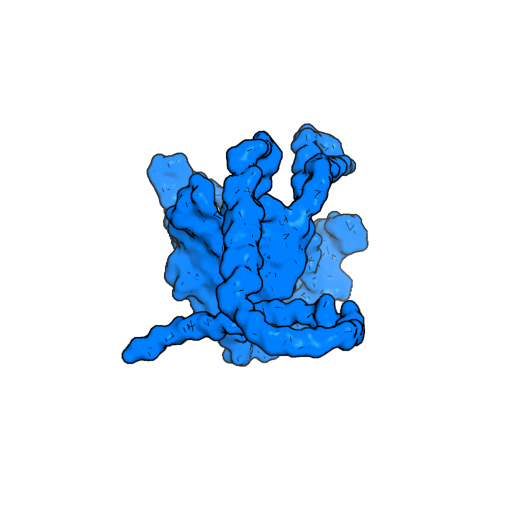 N . GLN A 1 81 ? -10.830 -2.041 25.328 1.00 54.19 81 GLN A N 1
ATOM 633 C CA . GLN A 1 81 ? -11.323 -0.666 25.357 1.00 54.19 81 GLN A CA 1
ATOM 634 C C . GLN A 1 81 ? -10.685 0.191 24.259 1.00 54.19 81 GLN A C 1
ATOM 636 O O . GLN A 1 81 ? -9.475 0.400 24.244 1.00 54.19 81 GLN A O 1
ATOM 641 N N . VAL A 1 82 ? -11.511 0.696 23.344 1.00 63.97 82 VAL A N 1
ATOM 642 C CA . VAL A 1 82 ? -11.098 1.630 22.289 1.00 63.97 82 VAL A CA 1
ATOM 643 C C . VAL A 1 82 ? -10.874 3.013 22.893 1.00 63.97 82 VAL A C 1
ATOM 645 O O . VAL A 1 82 ? -11.815 3.621 23.397 1.00 63.97 82 VAL A O 1
ATOM 648 N N . SER A 1 83 ? -9.643 3.518 22.829 1.00 72.56 83 SER A N 1
ATOM 649 C CA . SER A 1 83 ? -9.258 4.788 23.463 1.00 72.56 83 SER A CA 1
ATOM 650 C C . SER A 1 83 ? -9.189 5.969 22.489 1.00 72.56 83 SER A C 1
ATOM 652 O O . SER A 1 83 ? -9.047 7.108 22.927 1.00 72.56 83 SER A O 1
ATOM 654 N N . SER A 1 84 ? -9.281 5.738 21.173 1.00 86.81 84 SER A N 1
ATOM 655 C CA . SER A 1 84 ? -9.244 6.801 20.157 1.00 86.81 84 SER A CA 1
ATOM 656 C C . SER A 1 84 ? -10.123 6.501 18.940 1.00 86.81 84 SER A C 1
ATOM 658 O O . SER A 1 84 ? -10.378 5.342 18.604 1.00 86.81 84 SER A O 1
ATOM 660 N N . SER A 1 85 ? -10.536 7.551 18.220 1.00 92.81 85 SER A N 1
ATOM 661 C CA . SER A 1 85 ? -11.281 7.420 16.959 1.00 92.81 85 SER A CA 1
ATOM 662 C C . SER A 1 85 ? -10.507 6.615 15.914 1.00 92.81 85 SER A C 1
ATOM 664 O O . SER A 1 85 ? -11.095 5.803 15.210 1.00 92.81 85 SER A O 1
ATOM 666 N N . ALA A 1 86 ? -9.182 6.781 15.835 1.00 92.44 86 ALA A N 1
ATOM 667 C CA . ALA A 1 86 ? -8.356 6.014 14.903 1.00 92.44 86 ALA A CA 1
ATOM 668 C C . ALA A 1 86 ? -8.404 4.510 15.201 1.00 92.44 86 ALA A C 1
ATOM 670 O O . ALA A 1 86 ? -8.583 3.698 14.295 1.00 92.44 86 ALA A O 1
ATOM 671 N N . GLN A 1 87 ? -8.332 4.142 16.481 1.00 90.81 87 GLN A N 1
ATOM 672 C CA . GLN A 1 87 ? -8.411 2.751 16.906 1.00 90.81 87 GLN A CA 1
ATOM 673 C C . GLN A 1 87 ? -9.792 2.145 16.619 1.00 90.81 87 GLN A C 1
ATOM 675 O O . GLN A 1 87 ? -9.861 1.012 16.148 1.00 90.81 87 GLN A O 1
ATOM 680 N N . TYR A 1 88 ? -10.876 2.905 16.817 1.00 93.56 88 TYR A N 1
ATOM 681 C CA . TYR A 1 88 ? -12.225 2.496 16.405 1.00 93.56 88 TYR A CA 1
ATOM 682 C C . TYR A 1 88 ? -12.280 2.177 14.904 1.00 93.56 88 TYR A C 1
ATOM 684 O O . TYR A 1 88 ? -12.740 1.108 14.505 1.00 93.56 88 TYR A O 1
ATOM 692 N N . ILE A 1 89 ? -11.764 3.085 14.071 1.00 95.50 89 ILE A N 1
ATOM 693 C CA . ILE A 1 89 ? -11.791 2.953 12.610 1.00 95.50 89 ILE A CA 1
ATOM 694 C C . ILE A 1 89 ? -11.024 1.704 12.160 1.00 95.50 89 ILE A C 1
ATOM 696 O O . ILE A 1 89 ? -11.523 0.937 11.337 1.00 95.50 89 ILE A O 1
ATOM 700 N N . ILE A 1 90 ? -9.843 1.454 12.731 1.00 93.31 90 ILE A N 1
ATOM 701 C CA . ILE A 1 90 ? -9.040 0.275 12.384 1.00 93.31 90 ILE A CA 1
ATOM 702 C C . ILE A 1 90 ? -9.654 -1.022 12.895 1.00 93.31 90 ILE A C 1
ATOM 704 O O . ILE A 1 90 ? -9.609 -2.027 12.186 1.00 93.31 90 ILE A O 1
ATOM 708 N N . GLN A 1 91 ? -10.313 -1.019 14.052 1.00 92.44 91 GLN A N 1
ATOM 709 C CA . GLN A 1 91 ? -11.093 -2.179 14.481 1.00 92.44 91 GLN A CA 1
ATOM 710 C C . GLN A 1 91 ? -12.277 -2.459 13.558 1.00 92.44 91 GLN A C 1
ATOM 712 O O . GLN A 1 91 ? -12.524 -3.620 13.233 1.00 92.44 91 GLN A O 1
ATOM 717 N N . HIS A 1 92 ? -12.974 -1.420 13.096 1.00 94.69 92 HIS A N 1
ATOM 718 C CA . HIS A 1 92 ? -14.064 -1.569 12.139 1.00 94.69 92 HIS A CA 1
ATOM 719 C C . HIS A 1 92 ? -13.559 -2.162 10.815 1.00 94.69 92 HIS A C 1
ATOM 721 O O . HIS A 1 92 ? -14.116 -3.150 10.341 1.00 94.69 92 HIS A O 1
ATOM 727 N N . PHE A 1 93 ? -12.450 -1.648 10.274 1.00 94.50 93 PHE A N 1
ATOM 728 C CA . PHE A 1 93 ? -11.788 -2.214 9.093 1.00 94.50 93 PHE A CA 1
ATOM 729 C C . PHE A 1 93 ? -11.364 -3.675 9.301 1.00 94.50 93 PHE A C 1
ATOM 731 O O . PHE A 1 93 ? -11.608 -4.537 8.455 1.00 94.50 93 PHE A O 1
ATOM 738 N N . THR A 1 94 ? -10.765 -3.975 10.453 1.00 92.69 94 THR A N 1
ATOM 739 C CA . THR A 1 94 ? -10.322 -5.327 10.817 1.00 92.69 94 THR A CA 1
ATOM 740 C C . THR A 1 94 ? -11.492 -6.306 10.886 1.00 92.69 94 THR A C 1
ATOM 742 O O . THR A 1 94 ? -11.387 -7.444 10.425 1.00 92.69 94 THR A O 1
ATOM 745 N N . ALA A 1 95 ? -12.620 -5.874 11.454 1.00 93.19 95 ALA A N 1
ATOM 746 C CA . ALA A 1 95 ? -13.840 -6.667 11.518 1.00 93.19 95 ALA A CA 1
ATOM 747 C C . ALA A 1 95 ? -14.448 -6.876 10.123 1.00 93.19 95 ALA A C 1
ATOM 749 O O . ALA A 1 95 ? -14.787 -8.006 9.778 1.00 93.19 95 ALA A O 1
ATOM 750 N N . ALA A 1 96 ? -14.520 -5.819 9.307 1.00 94.75 96 ALA A N 1
ATOM 751 C CA . ALA A 1 96 ? -15.075 -5.859 7.955 1.00 94.75 96 ALA A CA 1
ATOM 752 C C . ALA A 1 96 ? -14.273 -6.761 7.002 1.00 94.75 96 ALA A C 1
ATOM 754 O O . ALA A 1 96 ? -14.849 -7.456 6.169 1.00 94.75 96 ALA A O 1
ATOM 755 N N . THR A 1 97 ? -12.946 -6.778 7.136 1.00 91.75 97 THR A N 1
ATOM 756 C CA . THR A 1 97 ? -12.054 -7.612 6.312 1.00 91.75 97 THR A CA 1
ATOM 757 C C . THR A 1 97 ? -11.818 -9.008 6.887 1.00 91.75 97 THR A C 1
ATOM 759 O O . THR A 1 97 ? -11.312 -9.886 6.191 1.00 91.75 97 THR A O 1
ATOM 762 N N . GLY A 1 98 ? -12.136 -9.233 8.166 1.00 90.00 98 GLY A N 1
ATOM 763 C CA . GLY A 1 98 ? -11.851 -10.486 8.866 1.00 90.00 98 GLY A CA 1
ATOM 764 C C . GLY A 1 98 ? -10.356 -10.772 9.070 1.00 90.00 98 GLY A C 1
ATOM 765 O O . GLY A 1 98 ? -10.000 -11.881 9.480 1.00 90.00 98 GLY A O 1
ATOM 766 N N . CYS A 1 99 ? -9.471 -9.797 8.821 1.00 86.94 99 CYS A N 1
ATOM 767 C CA . CYS A 1 99 ? -8.022 -10.011 8.763 1.00 86.94 99 CYS A CA 1
ATOM 768 C C . CYS A 1 99 ? -7.401 -10.407 10.112 1.00 86.94 99 CYS A C 1
ATOM 770 O O . CYS A 1 99 ? -6.356 -11.054 10.139 1.00 86.94 99 CYS A O 1
ATOM 772 N N . ARG A 1 100 ? -8.086 -10.149 11.236 1.00 85.00 100 ARG A N 1
ATOM 773 C CA . ARG A 1 100 ? -7.662 -10.605 12.574 1.00 85.00 100 ARG A CA 1
ATOM 774 C C . ARG A 1 100 ? -7.482 -12.120 12.673 1.00 85.00 100 ARG A C 1
ATOM 776 O O . ARG A 1 100 ? -6.650 -12.574 13.445 1.00 85.00 100 ARG A O 1
ATOM 783 N N . LYS A 1 101 ? -8.258 -12.908 11.918 1.00 81.06 101 LYS A N 1
ATOM 784 C CA . LYS A 1 101 ? -8.138 -14.380 11.914 1.00 81.06 101 LYS A CA 1
ATOM 785 C C . LYS A 1 101 ? -6.887 -14.860 11.172 1.00 81.06 101 LYS A C 1
ATOM 787 O O . LYS A 1 101 ? -6.406 -15.959 11.427 1.00 81.06 101 LYS A O 1
ATOM 792 N N . LEU A 1 102 ? -6.396 -14.052 10.234 1.00 77.19 102 LEU A N 1
ATOM 793 C CA . LEU A 1 102 ? -5.244 -14.374 9.394 1.00 77.19 102 LEU A CA 1
ATOM 794 C C . LEU A 1 102 ? -3.928 -14.025 10.093 1.00 77.19 102 LEU A C 1
ATOM 796 O O . LEU A 1 102 ? -2.913 -14.674 9.838 1.00 77.19 102 LEU A O 1
ATOM 800 N N . ASP A 1 103 ? -3.967 -13.044 10.997 1.00 72.75 103 ASP A N 1
ATOM 801 C CA . ASP A 1 103 ? -2.816 -12.595 11.772 1.00 72.75 103 ASP A CA 1
ATOM 802 C C . ASP A 1 103 ? -2.165 -13.756 12.554 1.00 72.75 103 ASP A C 1
ATOM 804 O O . ASP A 1 103 ? -2.815 -14.492 13.296 1.00 72.75 103 ASP A O 1
ATOM 808 N N . GLY A 1 104 ? -0.861 -13.957 12.338 1.00 73.50 104 GLY A N 1
ATOM 809 C CA . GLY A 1 104 ? -0.059 -15.040 12.924 1.00 73.50 104 GLY A CA 1
ATOM 810 C C . GLY A 1 104 ? -0.283 -16.437 12.326 1.00 73.50 104 GLY A C 1
ATOM 811 O O . GLY A 1 104 ? 0.598 -17.290 12.451 1.00 73.50 104 GLY A O 1
ATOM 812 N N . THR A 1 105 ? -1.408 -16.664 11.644 1.00 75.69 105 THR A N 1
ATOM 813 C CA . THR A 1 105 ? -1.763 -17.958 11.037 1.00 75.69 105 THR A CA 1
ATOM 814 C C . THR A 1 105 ? -1.196 -18.082 9.626 1.00 75.69 105 THR A C 1
ATOM 816 O O . THR A 1 105 ? -0.551 -19.076 9.288 1.00 75.69 105 THR A O 1
ATOM 819 N N . VAL A 1 106 ? -1.401 -17.055 8.799 1.00 76.56 106 VAL A N 1
ATOM 820 C CA . VAL A 1 106 ? -0.917 -17.029 7.417 1.00 76.56 106 VAL A CA 1
ATOM 821 C C . VAL A 1 106 ? 0.463 -16.390 7.394 1.00 76.56 106 VAL A C 1
ATOM 823 O O . VAL A 1 106 ? 0.619 -15.192 7.610 1.00 76.56 106 VAL A O 1
ATOM 826 N N . LYS A 1 107 ? 1.489 -17.207 7.148 1.00 81.50 107 LYS A N 1
ATOM 827 C CA . LYS A 1 107 ? 2.875 -16.725 7.055 1.00 81.50 107 LYS A CA 1
ATOM 828 C C . LYS A 1 107 ? 3.242 -16.267 5.654 1.00 81.50 107 LYS A C 1
ATOM 830 O O . LYS A 1 107 ? 4.073 -15.376 5.528 1.00 81.50 107 LYS A O 1
ATOM 835 N N . ASN A 1 108 ? 2.633 -16.871 4.636 1.00 87.00 108 ASN A N 1
ATOM 836 C CA . ASN A 1 108 ? 2.943 -16.635 3.235 1.00 87.00 108 ASN A CA 1
ATOM 837 C C . ASN A 1 108 ? 1.640 -16.477 2.449 1.00 87.00 108 ASN A C 1
ATOM 839 O O . ASN A 1 108 ? 0.750 -17.318 2.568 1.00 87.00 108 ASN A O 1
ATOM 843 N N . THR A 1 109 ? 1.572 -15.452 1.612 1.00 86.62 109 THR A N 1
ATOM 844 C CA . THR A 1 109 ? 0.439 -15.171 0.727 1.00 86.62 109 THR A CA 1
ATOM 845 C C . THR A 1 109 ? 0.976 -14.866 -0.661 1.00 86.62 109 THR A C 1
ATOM 847 O O . THR A 1 109 ? 2.057 -14.291 -0.801 1.00 86.62 109 THR A O 1
ATOM 850 N N . TYR A 1 110 ? 0.224 -15.222 -1.697 1.00 88.88 110 TYR A N 1
ATOM 851 C CA . TYR A 1 110 ? 0.463 -14.698 -3.032 1.00 88.88 110 TYR A CA 1
ATOM 852 C C . TYR A 1 110 ? -0.851 -14.257 -3.669 1.00 88.88 110 TYR A C 1
ATOM 854 O O . TYR A 1 110 ? -1.913 -14.800 -3.372 1.00 88.88 110 TYR A O 1
ATOM 862 N N . VAL A 1 111 ? -0.768 -13.252 -4.530 1.00 89.06 111 VAL A N 1
ATOM 863 C CA . VAL A 1 111 ? -1.893 -12.722 -5.294 1.00 89.06 111 VAL A CA 1
ATOM 864 C C . VAL A 1 111 ? -1.430 -12.519 -6.721 1.00 89.06 111 VAL A C 1
ATOM 866 O O . VAL A 1 111 ? -0.385 -11.920 -6.955 1.00 89.06 111 VAL A O 1
ATOM 869 N N . THR A 1 112 ? -2.218 -12.979 -7.683 1.00 92.25 112 THR A N 1
ATOM 870 C CA . THR A 1 112 ? -2.036 -12.645 -9.094 1.00 92.25 112 THR A CA 1
ATOM 871 C C . THR A 1 112 ? -3.278 -11.945 -9.619 1.00 92.25 112 THR A C 1
ATOM 873 O O . THR A 1 112 ? -4.386 -12.158 -9.126 1.00 92.25 112 THR A O 1
ATOM 876 N N . GLY A 1 113 ? -3.102 -11.068 -10.598 1.00 90.50 113 GLY A N 1
ATOM 877 C CA . GLY A 1 113 ? -4.214 -10.340 -11.177 1.00 90.50 113 GLY A CA 1
ATOM 878 C C . GLY A 1 113 ? -3.871 -9.705 -12.509 1.00 90.50 113 GLY A C 1
ATOM 879 O O . GLY A 1 113 ? -2.711 -9.585 -12.906 1.00 90.50 113 GLY A O 1
ATOM 880 N N . ARG A 1 114 ? -4.917 -9.269 -13.205 1.00 91.44 114 ARG A N 1
ATOM 881 C CA . ARG A 1 114 ? -4.804 -8.442 -14.407 1.00 91.44 114 ARG A CA 1
ATOM 882 C C . ARG A 1 114 ? -4.857 -6.974 -14.007 1.00 91.44 114 ARG A C 1
ATOM 884 O O . ARG A 1 114 ? -5.562 -6.604 -13.073 1.00 91.44 114 ARG A O 1
ATOM 891 N N . VAL A 1 115 ? -4.126 -6.134 -14.725 1.00 88.50 115 VAL A N 1
ATOM 892 C CA . VAL A 1 115 ? -4.108 -4.686 -14.519 1.00 88.50 115 VAL A CA 1
ATOM 893 C C . VAL A 1 115 ? -4.417 -3.985 -15.832 1.00 88.50 115 VAL A C 1
ATOM 895 O O . VAL A 1 115 ? -3.983 -4.408 -16.901 1.00 88.50 115 VAL A O 1
ATOM 898 N N . THR A 1 116 ? -5.177 -2.901 -15.743 1.00 88.44 116 THR A N 1
ATOM 899 C CA . THR A 1 116 ? -5.363 -1.951 -16.837 1.00 88.44 116 THR A CA 1
ATOM 900 C C . THR A 1 116 ? -4.875 -0.596 -16.346 1.00 88.44 116 THR A C 1
ATOM 902 O O . THR A 1 116 ? -5.260 -0.156 -15.266 1.00 88.44 116 THR A O 1
ATOM 905 N N . MET A 1 117 ? -3.979 0.029 -17.099 1.00 84.50 117 MET A N 1
ATOM 906 C CA . MET A 1 117 ? -3.313 1.273 -16.742 1.00 84.50 117 MET A CA 1
ATOM 907 C C . MET A 1 117 ? -3.628 2.330 -17.795 1.00 84.50 117 MET A C 1
ATOM 909 O O . MET A 1 117 ? -3.249 2.187 -18.955 1.00 84.50 117 MET A O 1
ATOM 913 N N . GLY A 1 118 ? -4.341 3.376 -17.388 1.00 80.12 118 GLY A N 1
ATOM 914 C CA . GLY A 1 118 ? -4.540 4.583 -18.184 1.00 80.12 118 GLY A CA 1
ATOM 915 C C . GLY A 1 118 ? -3.669 5.707 -17.638 1.00 80.12 118 GLY A C 1
ATOM 916 O O . GLY A 1 118 ? -3.547 5.843 -16.421 1.00 80.12 118 GLY A O 1
ATOM 917 N N . MET A 1 119 ? -3.069 6.492 -18.528 1.00 72.88 119 MET A N 1
ATOM 918 C CA . MET A 1 119 ? -2.439 7.755 -18.153 1.00 72.88 119 MET A CA 1
ATOM 919 C C . MET A 1 119 ? -3.515 8.837 -18.195 1.00 72.88 119 MET A C 1
ATOM 921 O O . MET A 1 119 ? -4.290 8.906 -19.150 1.00 72.88 119 MET A O 1
ATOM 925 N N . ILE A 1 120 ? -3.588 9.649 -17.148 1.00 70.69 120 ILE A N 1
ATOM 926 C CA . ILE A 1 120 ? -4.422 10.848 -17.123 1.00 70.69 120 ILE A CA 1
ATOM 927 C C . ILE A 1 120 ? -3.449 12.015 -17.148 1.00 70.69 120 ILE A C 1
ATOM 929 O O . ILE A 1 120 ? -2.591 12.115 -16.271 1.00 70.69 120 ILE A O 1
ATOM 933 N N . ASP A 1 121 ? -3.553 12.841 -18.182 1.00 60.09 121 ASP A N 1
ATOM 934 C CA . ASP A 1 121 ? -2.809 14.090 -18.251 1.00 60.09 121 ASP A CA 1
ATOM 935 C C . ASP A 1 121 ? -3.655 15.155 -17.553 1.00 60.09 121 ASP A C 1
ATOM 937 O O . ASP A 1 121 ? -4.576 15.728 -18.138 1.00 60.09 121 ASP A O 1
ATOM 941 N N . ASP A 1 122 ? -3.408 15.350 -16.258 1.00 53.31 122 ASP A N 1
ATOM 942 C CA . ASP A 1 122 ? -3.963 16.493 -15.544 1.00 53.31 122 ASP A CA 1
ATOM 943 C C . ASP A 1 122 ? -3.156 17.720 -15.975 1.00 53.31 122 ASP A C 1
ATOM 945 O O . ASP A 1 122 ? -2.138 18.074 -15.374 1.00 53.31 122 ASP A O 1
ATOM 949 N N . GLN A 1 123 ? -3.629 18.407 -17.019 1.00 47.56 123 GLN A N 1
ATOM 950 C CA . GLN A 1 123 ? -3.320 19.824 -17.160 1.00 47.56 123 GLN A CA 1
ATOM 951 C C . GLN A 1 123 ? -3.850 20.509 -15.900 1.00 47.56 123 GLN A C 1
ATOM 953 O O . GLN A 1 123 ? -5.055 20.687 -15.722 1.00 47.56 123 GLN A O 1
ATOM 958 N N . LEU A 1 124 ? -2.915 20.782 -14.993 1.00 41.94 124 LEU A N 1
ATOM 959 C CA . LEU A 1 124 ? -3.079 21.319 -13.650 1.00 41.94 124 LEU A CA 1
ATOM 960 C C . LEU A 1 124 ? -4.218 22.355 -13.573 1.00 41.94 124 LEU A C 1
ATOM 962 O O . LEU A 1 124 ? -4.001 23.531 -13.851 1.00 41.94 124 LEU A O 1
ATOM 966 N N . GLY A 1 125 ? -5.430 21.929 -13.189 1.00 43.09 125 GLY A N 1
ATOM 967 C CA . GLY A 1 125 ? -6.517 22.856 -12.849 1.00 43.09 125 GLY A CA 1
ATOM 968 C C . GLY A 1 125 ? -7.952 22.481 -13.225 1.00 43.09 125 GLY A C 1
ATOM 969 O O . GLY A 1 125 ? -8.856 23.126 -12.701 1.00 43.09 125 GLY A O 1
ATOM 970 N N . SER A 1 126 ? -8.216 21.470 -14.061 1.00 36.78 126 SER A N 1
ATOM 971 C CA . SER A 1 126 ? -9.605 21.097 -14.386 1.00 36.78 126 SER A CA 1
ATOM 972 C C . SER A 1 126 ? -10.003 19.782 -13.722 1.00 36.78 126 SER A C 1
ATOM 974 O O . SER A 1 126 ? -9.418 18.735 -13.986 1.00 36.78 126 SER A O 1
ATOM 976 N N . ALA A 1 127 ? -11.001 19.840 -12.837 1.00 42.53 127 ALA A N 1
ATOM 977 C CA . ALA A 1 127 ? -11.594 18.685 -12.170 1.00 42.53 127 ALA A CA 1
ATOM 978 C C . ALA A 1 127 ? -12.330 17.805 -13.196 1.00 42.53 127 ALA A C 1
ATOM 980 O O . ALA A 1 127 ? -13.542 17.908 -13.367 1.00 42.53 127 ALA A O 1
ATOM 981 N N . GLY A 1 128 ? -11.579 16.978 -13.924 1.00 48.12 128 GLY A N 1
ATOM 982 C CA . GLY A 1 128 ? -12.122 16.124 -14.977 1.00 48.12 128 GLY A CA 1
ATOM 983 C C . GLY A 1 128 ? -11.104 15.694 -16.030 1.00 48.12 128 GLY A C 1
ATOM 984 O O . GLY A 1 128 ? -11.458 15.652 -17.206 1.00 48.12 128 GLY A O 1
ATOM 985 N N . GLY A 1 129 ? -9.855 15.405 -15.644 1.00 49.44 129 GLY A N 1
ATOM 986 C CA . GLY A 1 129 ? -8.830 14.912 -16.565 1.00 49.44 129 GLY A CA 1
ATOM 987 C C . GLY A 1 129 ? -9.294 13.650 -17.299 1.00 49.44 129 GLY A C 1
ATOM 988 O O . GLY A 1 129 ? -9.468 12.587 -16.701 1.00 49.44 129 GLY A O 1
ATOM 989 N N . ALA A 1 130 ? -9.525 13.764 -18.607 1.00 53.47 130 ALA A N 1
ATOM 990 C CA . ALA A 1 130 ? -9.821 12.617 -19.453 1.00 53.47 130 ALA A CA 1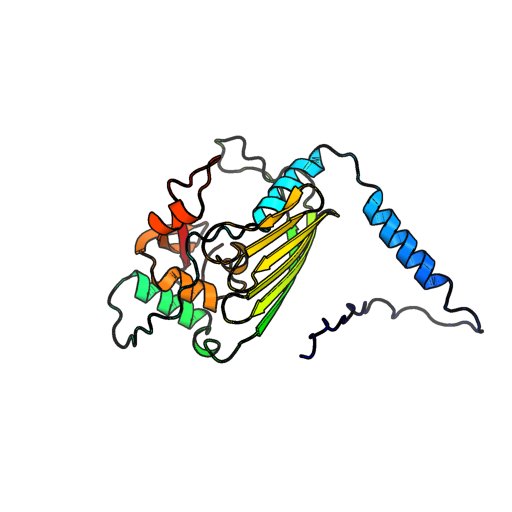
ATOM 991 C C . ALA A 1 130 ? -8.542 11.788 -19.637 1.00 53.47 130 ALA A C 1
ATOM 993 O O . ALA A 1 130 ? -7.478 12.337 -19.920 1.00 53.47 130 ALA A O 1
ATOM 994 N N . ALA A 1 131 ? -8.640 10.463 -19.495 1.00 59.34 131 ALA A N 1
ATOM 995 C CA . ALA A 1 131 ? -7.515 9.575 -19.768 1.00 59.34 131 ALA A CA 1
ATOM 996 C C . ALA A 1 131 ? -7.031 9.780 -21.212 1.00 59.34 131 ALA A C 1
ATOM 998 O O . ALA A 1 131 ? -7.795 9.619 -22.167 1.00 59.34 131 ALA A O 1
ATOM 999 N N . THR A 1 132 ? -5.764 10.151 -21.378 1.00 60.19 132 THR A N 1
ATOM 1000 C CA . THR A 1 132 ? -5.171 10.395 -22.688 1.00 60.19 132 THR A CA 1
ATOM 1001 C C . THR A 1 132 ? -4.543 9.096 -23.199 1.00 60.19 132 THR A C 1
ATOM 1003 O O . THR A 1 132 ? -3.551 8.587 -22.682 1.00 60.19 132 THR A O 1
ATOM 1006 N N . GLY A 1 133 ? -5.131 8.525 -24.254 1.00 67.62 133 GLY A N 1
ATOM 1007 C CA . GLY A 1 133 ? -4.576 7.374 -24.974 1.00 67.62 133 GLY A CA 1
ATOM 1008 C C . GLY A 1 133 ? -5.177 6.006 -24.631 1.00 67.62 133 GLY A C 1
ATOM 1009 O O . GLY A 1 133 ? -6.083 5.867 -23.815 1.00 67.62 133 GLY A O 1
ATOM 1010 N N . VAL A 1 134 ? -4.687 4.976 -25.331 1.00 76.19 134 VAL A N 1
ATOM 1011 C CA . VAL A 1 134 ? -5.183 3.598 -25.196 1.00 76.19 134 VAL A CA 1
ATOM 1012 C C . VAL A 1 134 ? -4.676 3.002 -23.878 1.00 76.19 134 VAL A C 1
ATOM 1014 O O . VAL A 1 134 ? -3.454 2.946 -23.684 1.00 76.19 134 VAL A O 1
ATOM 1017 N N . PRO A 1 135 ? -5.572 2.526 -22.991 1.00 84.75 135 PRO A N 1
ATOM 1018 C CA . PRO A 1 135 ? -5.169 1.942 -21.723 1.00 84.75 135 PRO A CA 1
ATOM 1019 C C . PRO A 1 135 ? -4.320 0.689 -21.952 1.00 84.75 135 PRO A C 1
ATOM 1021 O O . PRO A 1 135 ? -4.672 -0.202 -22.728 1.00 84.75 135 PRO A O 1
ATOM 1024 N N . GLN A 1 136 ? -3.191 0.617 -21.254 1.00 87.56 136 GLN A N 1
ATOM 1025 C CA . GLN A 1 136 ? -2.256 -0.495 -21.331 1.00 87.56 136 GLN A CA 1
ATOM 1026 C C . GLN A 1 136 ? -2.725 -1.623 -20.421 1.00 87.56 136 GLN A C 1
ATOM 1028 O O . GLN A 1 136 ? -2.924 -1.434 -19.221 1.00 87.56 136 GLN A O 1
ATOM 1033 N N . LYS A 1 137 ? -2.898 -2.814 -20.988 1.00 89.88 137 LYS A N 1
ATOM 1034 C CA . LYS A 1 137 ? -3.233 -4.019 -20.227 1.00 89.88 137 LYS A CA 1
ATOM 1035 C C . LYS A 1 137 ? -1.964 -4.727 -19.764 1.00 89.88 137 LYS A C 1
ATOM 1037 O O . LYS A 1 137 ? -0.892 -4.580 -20.356 1.00 89.88 137 LYS A O 1
ATOM 1042 N N . GLY A 1 138 ? -2.104 -5.500 -18.701 1.00 92.19 138 GLY A N 1
ATOM 1043 C CA . GLY A 1 138 ? -1.006 -6.227 -18.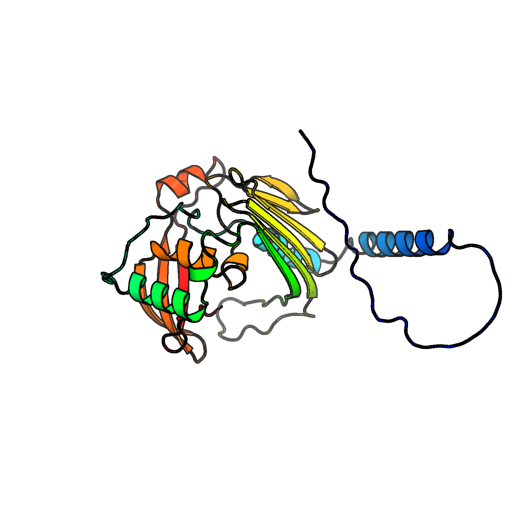099 1.00 92.19 138 GLY A CA 1
ATOM 1044 C C . GLY A 1 138 ? -1.456 -7.213 -17.037 1.00 92.19 138 GLY A C 1
ATOM 1045 O O . GLY A 1 138 ? -2.650 -7.423 -16.810 1.00 92.19 138 GLY A O 1
ATOM 1046 N N . CYS A 1 139 ? -0.480 -7.785 -16.350 1.00 92.69 139 CYS A N 1
ATOM 1047 C CA . CYS A 1 139 ? -0.691 -8.660 -15.211 1.00 92.69 139 CYS A CA 1
ATOM 1048 C C . CYS A 1 139 ? 0.343 -8.390 -14.124 1.00 92.69 139 CYS A C 1
ATOM 1050 O O . CYS A 1 139 ? 1.387 -7.777 -14.359 1.00 92.69 139 CYS A O 1
ATOM 1052 N N . PHE A 1 140 ? 0.027 -8.838 -12.920 1.00 91.75 140 PHE A N 1
ATOM 1053 C CA . PHE A 1 140 ? 0.958 -8.832 -11.815 1.00 91.75 140 PHE A CA 1
ATOM 1054 C C . PHE A 1 140 ? 0.859 -10.123 -11.025 1.00 91.75 140 PHE A C 1
ATOM 1056 O O . PHE A 1 140 ? -0.157 -10.823 -11.036 1.00 91.75 140 PHE A O 1
ATOM 1063 N N . VAL A 1 141 ? 1.926 -10.394 -10.299 1.00 92.44 141 VAL A N 1
ATOM 1064 C CA . VAL A 1 141 ? 1.950 -11.368 -9.226 1.00 92.44 141 VAL A CA 1
ATOM 1065 C C . VAL A 1 141 ? 2.728 -10.764 -8.069 1.00 92.44 141 VAL A C 1
ATOM 1067 O O . VAL A 1 141 ? 3.748 -10.108 -8.265 1.00 92.44 141 VAL A O 1
ATOM 1070 N N . MET A 1 142 ? 2.193 -10.912 -6.869 1.00 90.06 142 MET A N 1
ATOM 1071 C CA . MET A 1 142 ? 2.770 -10.418 -5.636 1.00 90.06 142 MET A CA 1
ATOM 1072 C C . MET A 1 142 ? 2.842 -11.574 -4.651 1.00 90.06 142 MET A C 1
ATOM 1074 O O . MET A 1 142 ? 1.842 -12.238 -4.411 1.00 90.06 142 MET A O 1
ATOM 1078 N N . TRP A 1 143 ? 4.007 -11.780 -4.060 1.00 91.38 143 TRP A N 1
ATOM 1079 C CA . TRP A 1 143 ? 4.229 -12.696 -2.953 1.00 91.38 143 TRP A CA 1
ATOM 1080 C C . TRP A 1 143 ? 4.568 -11.889 -1.717 1.00 91.38 143 TRP A C 1
ATOM 1082 O O . TRP A 1 143 ? 5.297 -10.901 -1.791 1.00 91.38 143 TRP A O 1
ATOM 1092 N N . GLN A 1 144 ? 4.083 -12.342 -0.573 1.00 87.31 144 GLN A N 1
ATOM 1093 C CA . GLN A 1 144 ? 4.372 -11.752 0.717 1.00 87.31 144 GLN A CA 1
ATOM 1094 C C . GLN A 1 144 ? 4.640 -12.856 1.729 1.00 87.31 144 GLN A C 1
ATOM 1096 O O . GLN A 1 144 ? 3.934 -13.861 1.764 1.00 87.31 144 GLN A O 1
ATOM 1101 N N . MET A 1 145 ? 5.678 -12.676 2.536 1.00 86.81 145 MET A N 1
ATOM 1102 C CA . MET A 1 145 ? 6.074 -13.592 3.593 1.00 86.81 145 MET A CA 1
ATOM 1103 C C . MET A 1 145 ? 6.387 -12.811 4.869 1.00 86.81 145 MET A C 1
ATOM 1105 O O . MET A 1 145 ? 7.042 -11.767 4.850 1.00 86.81 145 MET A O 1
ATOM 1109 N N . VAL A 1 146 ? 5.941 -13.334 6.003 1.00 81.06 146 VAL A N 1
ATOM 1110 C CA . VAL A 1 146 ? 6.196 -12.746 7.316 1.00 81.06 146 VAL A CA 1
ATOM 1111 C C . VAL A 1 146 ? 7.594 -13.154 7.813 1.00 81.06 146 VAL A C 1
ATOM 1113 O O . VAL A 1 146 ? 7.955 -14.331 7.720 1.00 81.06 146 VAL A O 1
ATOM 1116 N N . PRO A 1 147 ? 8.379 -12.231 8.400 1.00 80.56 147 PRO A N 1
ATOM 1117 C CA . PRO A 1 147 ? 8.125 -10.793 8.508 1.00 80.56 147 PRO A CA 1
ATOM 1118 C C . PRO A 1 147 ? 8.635 -10.018 7.282 1.00 80.56 147 PRO A C 1
ATOM 1120 O O . PRO A 1 147 ? 9.747 -10.258 6.815 1.00 80.56 147 PRO A O 1
ATOM 1123 N N . SER A 1 148 ? 7.833 -9.056 6.814 1.00 80.06 148 SER A N 1
ATOM 1124 C CA . SER A 1 148 ? 8.227 -7.961 5.907 1.00 80.06 148 SER A CA 1
ATOM 1125 C C . SER A 1 148 ? 8.962 -8.346 4.612 1.00 80.06 148 SER A C 1
ATOM 1127 O O . SER A 1 148 ? 9.596 -7.495 3.993 1.00 80.06 148 SER A O 1
ATOM 1129 N N . LYS A 1 149 ? 8.860 -9.597 4.159 1.00 88.19 149 LYS A N 1
ATOM 1130 C CA . LYS A 1 149 ? 9.396 -10.054 2.874 1.00 88.19 149 LYS A CA 1
ATOM 1131 C C . LYS A 1 149 ? 8.308 -9.974 1.830 1.00 88.19 149 LYS A C 1
ATOM 1133 O O . LYS A 1 149 ? 7.181 -10.395 2.071 1.00 88.19 149 LYS A O 1
ATOM 1138 N N . TRP A 1 150 ? 8.638 -9.475 0.654 1.00 89.88 150 TRP A N 1
ATOM 1139 C CA . TRP A 1 150 ? 7.689 -9.446 -0.449 1.00 89.88 150 TRP A CA 1
ATOM 1140 C C . TRP A 1 150 ? 8.413 -9.406 -1.786 1.00 89.88 150 TRP A C 1
ATOM 1142 O O . TRP A 1 150 ? 9.582 -9.045 -1.866 1.00 89.88 150 TRP A O 1
ATOM 1152 N N . LEU A 1 151 ? 7.718 -9.801 -2.841 1.00 92.06 151 LEU A N 1
ATOM 1153 C CA . LEU A 1 151 ? 8.168 -9.718 -4.222 1.00 92.06 151 LEU A CA 1
ATOM 1154 C C . LEU A 1 151 ? 6.953 -9.348 -5.062 1.00 92.06 151 LEU A C 1
ATOM 1156 O O . LEU A 1 151 ? 5.883 -9.907 -4.862 1.00 92.06 151 LEU A O 1
ATOM 1160 N N . ILE A 1 152 ? 7.103 -8.429 -6.000 1.00 91.44 152 ILE A N 1
ATOM 1161 C CA . ILE A 1 152 ? 6.119 -8.144 -7.030 1.00 91.44 152 ILE A CA 1
ATOM 1162 C C . ILE A 1 152 ? 6.791 -8.257 -8.388 1.00 91.44 152 ILE A C 1
ATOM 1164 O O . ILE A 1 152 ? 7.880 -7.725 -8.609 1.00 91.44 152 ILE A O 1
ATOM 1168 N N . GLU A 1 153 ? 6.106 -8.915 -9.307 1.00 93.06 153 GLU A N 1
ATOM 1169 C CA . GLU A 1 153 ? 6.371 -8.812 -10.728 1.00 93.06 153 GLU A CA 1
ATOM 1170 C C . GLU A 1 153 ? 5.162 -8.173 -11.398 1.00 93.06 153 GLU A C 1
ATOM 1172 O O . GLU A 1 153 ? 4.027 -8.599 -11.196 1.00 93.06 153 GLU A O 1
ATOM 1177 N N . LEU A 1 154 ? 5.408 -7.132 -12.186 1.00 91.75 154 LEU A N 1
ATOM 1178 C CA . LEU A 1 154 ? 4.390 -6.381 -12.908 1.00 91.75 154 LEU A CA 1
ATOM 1179 C C . LEU A 1 154 ? 4.801 -6.295 -14.374 1.00 91.75 154 LEU A C 1
ATOM 1181 O O . LEU A 1 154 ? 5.895 -5.825 -14.683 1.00 91.75 154 LEU A O 1
ATOM 1185 N N . VAL A 1 155 ? 3.918 -6.719 -15.274 1.00 91.62 155 VAL A N 1
ATOM 1186 C CA . VAL A 1 155 ? 4.119 -6.613 -16.721 1.00 91.62 155 VAL A CA 1
ATOM 1187 C C . VAL A 1 155 ? 2.986 -5.792 -17.310 1.00 91.62 155 VAL A C 1
ATOM 1189 O O . VAL A 1 155 ? 1.833 -6.203 -17.236 1.00 91.62 155 VAL A O 1
ATOM 1192 N N . VAL A 1 156 ? 3.301 -4.636 -17.896 1.00 90.31 156 VAL A N 1
ATOM 1193 C CA . VAL A 1 156 ? 2.323 -3.729 -18.523 1.00 90.31 156 VAL A CA 1
ATOM 1194 C C . VAL A 1 156 ? 2.935 -3.121 -19.777 1.00 90.31 156 VAL A C 1
ATOM 1196 O O . VAL A 1 156 ? 4.077 -2.668 -19.743 1.00 90.31 156 VAL A O 1
ATOM 1199 N N . GLY A 1 157 ? 2.189 -3.105 -20.886 1.00 85.25 157 GLY A N 1
ATOM 1200 C CA . GLY A 1 157 ? 2.638 -2.452 -22.126 1.00 85.25 157 GLY A CA 1
ATOM 1201 C C . GLY A 1 157 ? 3.996 -2.959 -22.636 1.00 85.25 157 GLY A C 1
ATOM 1202 O O . GLY A 1 157 ? 4.826 -2.170 -23.077 1.00 85.25 157 GLY A O 1
ATOM 1203 N N . GLY A 1 158 ? 4.269 -4.263 -22.490 1.00 83.81 158 GLY A N 1
ATOM 1204 C CA . GLY A 1 158 ? 5.541 -4.889 -22.883 1.00 83.81 158 GLY A CA 1
ATOM 1205 C C . GLY A 1 158 ? 6.729 -4.611 -21.951 1.00 83.81 158 GLY A C 1
ATOM 1206 O O . GLY A 1 158 ? 7.830 -5.080 -22.215 1.00 83.81 158 GLY A O 1
ATOM 1207 N N . SER A 1 159 ? 6.532 -3.880 -20.851 1.00 86.94 159 SER A N 1
ATOM 1208 C CA . SER A 1 159 ? 7.573 -3.580 -19.863 1.00 86.94 159 SER A CA 1
ATOM 1209 C C . SER A 1 159 ? 7.387 -4.418 -18.598 1.00 86.94 159 SER A C 1
ATOM 1211 O O . SER A 1 159 ? 6.293 -4.441 -18.035 1.00 86.94 159 SER A O 1
ATOM 1213 N N . LYS A 1 160 ? 8.457 -5.080 -18.131 1.00 89.88 160 LYS A N 1
ATOM 1214 C CA . LYS A 1 160 ? 8.489 -5.825 -16.860 1.00 89.88 160 LYS A CA 1
ATOM 1215 C C . LYS A 1 160 ? 9.193 -5.012 -15.775 1.00 89.88 160 LYS A C 1
ATOM 1217 O O . LYS A 1 160 ? 10.310 -4.546 -15.984 1.00 89.88 160 LYS A O 1
ATOM 1222 N N . VAL A 1 161 ? 8.572 -4.907 -14.607 1.00 90.75 161 VAL A N 1
ATOM 1223 C CA . VAL A 1 161 ? 9.172 -4.374 -13.379 1.00 90.75 161 VAL A CA 1
ATOM 1224 C C . VAL A 1 161 ? 9.140 -5.443 -12.305 1.00 90.75 161 VAL A C 1
ATOM 1226 O O . VAL A 1 161 ? 8.143 -6.148 -12.149 1.00 90.75 161 VAL A O 1
ATOM 1229 N N . VAL A 1 162 ? 10.242 -5.552 -11.569 1.00 92.62 162 VAL A N 1
ATOM 1230 C CA . VAL A 1 162 ? 10.353 -6.429 -10.406 1.00 92.62 162 VAL A CA 1
ATOM 1231 C C . VAL A 1 162 ? 10.713 -5.571 -9.207 1.00 92.62 162 VAL A C 1
ATOM 1233 O O . VAL A 1 162 ? 11.597 -4.726 -9.304 1.00 92.62 162 VAL A O 1
ATOM 1236 N N . ALA A 1 163 ? 10.049 -5.762 -8.080 1.00 92.62 163 ALA A N 1
ATOM 1237 C CA . ALA A 1 163 ? 10.442 -5.129 -6.828 1.00 92.62 163 ALA A CA 1
ATOM 1238 C C . ALA A 1 163 ? 10.249 -6.097 -5.676 1.00 92.62 163 ALA A C 1
ATOM 1240 O O . ALA A 1 163 ? 9.390 -6.968 -5.743 1.00 92.62 163 ALA A O 1
ATOM 1241 N N . GLY A 1 164 ? 11.034 -5.964 -4.621 1.00 92.12 164 GLY A N 1
ATOM 1242 C CA . GLY A 1 164 ? 10.940 -6.877 -3.498 1.00 92.12 164 GLY A CA 1
ATOM 1243 C C . GLY A 1 164 ? 11.568 -6.343 -2.231 1.00 92.12 164 GLY A C 1
ATOM 1244 O O . GLY A 1 164 ? 12.176 -5.277 -2.207 1.00 92.12 164 GLY A O 1
ATOM 1245 N N . SER A 1 165 ? 11.438 -7.124 -1.170 1.00 91.50 165 SER A N 1
ATOM 1246 C CA . SER A 1 165 ? 12.177 -6.963 0.066 1.00 91.50 165 SER A CA 1
ATOM 1247 C C . SER A 1 165 ? 12.515 -8.314 0.677 1.00 91.50 165 SER A C 1
ATOM 1249 O O . SER A 1 165 ? 11.706 -9.243 0.649 1.00 91.50 165 SER A O 1
ATOM 1251 N N . ASP A 1 166 ? 13.708 -8.406 1.258 1.00 89.88 166 ASP A N 1
ATOM 1252 C CA . ASP A 1 166 ? 14.162 -9.560 2.036 1.00 89.88 166 ASP A CA 1
ATOM 1253 C C . ASP A 1 166 ? 13.830 -9.455 3.540 1.00 89.88 166 ASP A C 1
ATOM 1255 O O . ASP A 1 166 ? 14.202 -10.335 4.320 1.00 89.88 166 ASP A O 1
ATOM 1259 N N . GLY A 1 167 ? 13.087 -8.419 3.943 1.00 86.94 167 GLY A N 1
ATOM 1260 C CA . GLY A 1 167 ? 12.759 -8.113 5.336 1.00 86.94 167 GLY A CA 1
ATOM 1261 C C . GLY A 1 167 ? 13.741 -7.156 6.017 1.00 86.94 167 GLY A C 1
ATOM 1262 O O . GLY A 1 167 ? 13.404 -6.602 7.059 1.00 86.94 167 GLY A O 1
ATOM 1263 N N . SER A 1 168 ? 14.905 -6.903 5.416 1.00 86.88 168 SER A N 1
ATOM 1264 C CA . SER A 1 168 ? 15.887 -5.916 5.883 1.00 86.88 168 SER A CA 1
ATOM 1265 C C . SER A 1 168 ? 16.038 -4.745 4.914 1.00 86.88 168 SER A C 1
ATOM 1267 O O . SER A 1 168 ? 16.131 -3.591 5.323 1.00 86.88 168 SER A O 1
ATOM 1269 N N . VAL A 1 169 ? 15.981 -5.041 3.618 1.00 87.31 169 VAL A N 1
ATOM 1270 C CA . VAL A 1 169 ? 16.212 -4.107 2.528 1.00 87.31 169 VAL A CA 1
ATOM 1271 C C . VAL A 1 169 ? 15.109 -4.285 1.493 1.00 87.31 169 VAL A C 1
ATOM 1273 O O . VAL A 1 169 ? 14.704 -5.406 1.179 1.00 87.31 169 VAL A O 1
ATOM 1276 N N . ALA A 1 170 ? 14.593 -3.178 0.963 1.00 90.94 170 ALA A N 1
ATOM 1277 C CA . ALA A 1 170 ? 13.687 -3.191 -0.182 1.00 90.94 170 ALA A CA 1
ATOM 1278 C C . ALA A 1 170 ? 14.441 -2.761 -1.444 1.00 90.94 170 ALA A C 1
ATOM 1280 O O . ALA A 1 170 ? 15.346 -1.934 -1.384 1.00 90.94 170 ALA A O 1
ATOM 1281 N N . TRP A 1 171 ? 14.088 -3.310 -2.596 1.00 91.50 171 TRP A N 1
ATOM 1282 C CA . TRP A 1 171 ? 14.776 -3.082 -3.860 1.00 91.50 171 TRP A CA 1
ATOM 1283 C C . TRP A 1 171 ? 13.795 -3.123 -5.026 1.00 91.50 171 TRP A C 1
ATOM 1285 O O . TRP A 1 171 ? 12.678 -3.630 -4.924 1.00 91.50 171 TRP A O 1
ATOM 1295 N N . ARG A 1 172 ? 14.228 -2.584 -6.159 1.00 91.38 172 ARG A N 1
ATOM 1296 C CA . ARG A 1 172 ? 13.506 -2.648 -7.428 1.00 91.38 172 ARG A CA 1
ATOM 1297 C C . ARG A 1 172 ? 14.473 -2.848 -8.578 1.00 91.38 172 ARG A C 1
ATOM 1299 O O . ARG A 1 172 ? 15.610 -2.396 -8.514 1.00 91.38 172 ARG A O 1
ATOM 1306 N N . HIS A 1 173 ? 14.002 -3.489 -9.629 1.00 89.81 173 HIS A N 1
ATOM 1307 C CA . HIS A 1 173 ? 14.699 -3.676 -10.882 1.00 89.81 173 HIS A CA 1
ATOM 1308 C C . HIS A 1 173 ? 13.777 -3.280 -12.033 1.00 89.81 173 HIS A C 1
ATOM 1310 O O . HIS A 1 173 ? 12.668 -3.803 -12.187 1.00 89.81 173 HIS A O 1
ATOM 1316 N N . THR A 1 174 ? 14.270 -2.365 -12.862 1.00 86.94 174 THR A N 1
ATOM 1317 C CA . THR A 1 174 ? 13.625 -1.975 -14.117 1.00 86.94 174 THR A CA 1
ATOM 1318 C C . THR A 1 174 ? 14.642 -2.089 -15.254 1.00 86.94 174 THR A C 1
ATOM 1320 O O . THR A 1 174 ? 15.795 -1.713 -15.050 1.00 86.94 174 THR A O 1
ATOM 1323 N N . PRO A 1 175 ? 14.261 -2.559 -16.456 1.00 84.88 175 PRO A N 1
ATOM 1324 C CA . PRO A 1 175 ? 15.198 -2.717 -17.571 1.00 84.88 175 PRO A CA 1
ATOM 1325 C C . PRO A 1 175 ? 15.941 -1.436 -17.981 1.00 84.88 175 PRO A C 1
ATOM 1327 O O . PRO A 1 175 ? 17.030 -1.521 -18.534 1.00 84.88 175 PRO A O 1
ATOM 1330 N N . TRP A 1 176 ? 15.360 -0.259 -17.727 1.00 84.38 176 TRP A N 1
ATOM 1331 C CA . TRP A 1 176 ? 15.921 1.038 -18.126 1.00 84.38 176 TRP A CA 1
ATOM 1332 C C . TRP A 1 176 ? 16.750 1.732 -17.036 1.00 84.38 176 TRP A C 1
ATOM 1334 O O . TRP A 1 176 ? 17.628 2.515 -17.377 1.00 84.38 176 TRP A O 1
ATOM 1344 N N . LEU A 1 177 ? 16.494 1.470 -15.747 1.00 81.50 177 LEU A N 1
ATOM 1345 C CA . LEU A 1 177 ? 17.228 2.087 -14.626 1.00 81.50 177 LEU A CA 1
ATOM 1346 C C . LEU A 1 177 ? 18.135 1.091 -13.879 1.00 81.50 177 LEU A C 1
ATOM 1348 O O . LEU A 1 177 ? 18.885 1.482 -12.990 1.00 81.50 177 LEU A O 1
ATOM 1352 N N . GLY A 1 178 ? 18.058 -0.197 -14.216 1.00 85.44 178 GLY A N 1
ATOM 1353 C CA . GLY A 1 178 ? 18.755 -1.267 -13.512 1.00 85.44 178 GLY A CA 1
ATOM 1354 C C . GLY A 1 178 ? 18.162 -1.563 -12.132 1.00 85.44 178 GLY A C 1
ATOM 1355 O O . GLY A 1 178 ? 16.988 -1.280 -11.854 1.00 85.44 178 GLY A O 1
ATOM 1356 N N . SER A 1 179 ? 18.983 -2.182 -11.281 1.00 87.00 179 SER A N 1
ATOM 1357 C CA . SER A 1 179 ? 18.645 -2.513 -9.894 1.00 87.00 179 SER A CA 1
ATOM 1358 C C . SER A 1 179 ? 18.949 -1.346 -8.962 1.00 87.00 179 SER A C 1
ATOM 1360 O O . SER A 1 179 ? 20.038 -0.783 -8.996 1.00 87.00 179 SER A O 1
ATOM 1362 N N . HIS A 1 180 ? 18.006 -1.029 -8.082 1.00 87.38 180 HIS A N 1
ATOM 1363 C CA . HIS A 1 180 ? 18.139 0.027 -7.093 1.00 87.38 180 HIS A CA 1
ATOM 1364 C C . HIS A 1 180 ? 17.622 -0.431 -5.732 1.00 87.38 180 HIS A C 1
ATOM 1366 O O . HIS A 1 180 ? 16.475 -0.867 -5.601 1.00 87.38 180 HIS A O 1
ATOM 1372 N N . THR A 1 181 ? 18.449 -0.253 -4.710 1.00 88.50 181 THR A N 1
ATOM 1373 C CA . THR A 1 181 ? 18.112 -0.527 -3.315 1.00 88.50 181 THR A CA 1
ATOM 1374 C C . THR A 1 181 ? 17.489 0.705 -2.663 1.00 88.50 181 THR A C 1
ATOM 1376 O O . THR A 1 181 ? 18.025 1.805 -2.756 1.00 88.50 181 THR A O 1
ATOM 1379 N N . ALA A 1 182 ? 16.345 0.546 -2.008 1.00 85.44 182 ALA A N 1
ATOM 1380 C CA . ALA A 1 182 ? 15.721 1.597 -1.218 1.00 85.44 182 ALA A CA 1
ATOM 1381 C C . ALA A 1 182 ? 16.466 1.783 0.112 1.00 85.44 182 ALA A C 1
ATOM 1383 O O . ALA A 1 182 ? 16.735 0.813 0.817 1.00 85.44 182 ALA A O 1
ATOM 1384 N N . LYS A 1 183 ? 16.762 3.040 0.455 1.00 83.31 183 LYS A N 1
ATOM 1385 C CA . LYS A 1 183 ? 17.346 3.426 1.746 1.00 83.31 183 LYS A CA 1
ATOM 1386 C C . LYS A 1 183 ? 16.291 3.479 2.860 1.00 83.31 183 LYS A C 1
ATOM 1388 O O . LYS A 1 183 ? 15.090 3.671 2.598 1.00 83.31 183 LYS A O 1
ATOM 1393 N N . GLY A 1 184 ? 16.759 3.330 4.097 1.00 82.56 184 GLY A N 1
ATOM 1394 C CA . GLY A 1 184 ? 15.951 3.249 5.315 1.00 82.56 184 GLY A CA 1
ATOM 1395 C C . GLY A 1 184 ? 15.251 1.896 5.506 1.00 82.56 184 GLY A C 1
ATOM 1396 O O . GLY A 1 184 ? 15.419 0.974 4.711 1.00 82.56 184 GLY A O 1
ATOM 1397 N N . GLY A 1 185 ? 14.432 1.795 6.557 1.00 79.75 185 GLY A N 1
ATOM 1398 C CA . GLY A 1 185 ? 13.700 0.569 6.896 1.00 79.75 185 GLY A CA 1
ATOM 1399 C C . GLY A 1 185 ? 12.733 0.080 5.807 1.00 79.75 185 GLY A C 1
ATOM 1400 O O . GLY A 1 185 ? 12.287 0.854 4.949 1.00 79.75 185 GLY A O 1
ATOM 1401 N N . VAL A 1 186 ? 12.402 -1.218 5.853 1.00 83.25 186 VAL A N 1
ATOM 1402 C CA . VAL A 1 186 ? 11.510 -1.877 4.886 1.00 83.25 186 VAL A CA 1
ATOM 1403 C C . VAL A 1 186 ? 10.089 -1.346 4.984 1.00 83.25 186 VAL A C 1
ATOM 1405 O O . VAL A 1 186 ? 9.434 -1.419 6.022 1.00 83.25 186 VAL A O 1
ATOM 1408 N N . ARG A 1 187 ? 9.584 -0.882 3.841 1.00 85.31 187 ARG A N 1
ATOM 1409 C CA . ARG A 1 187 ? 8.270 -0.259 3.696 1.00 85.31 187 ARG A CA 1
ATOM 1410 C C . ARG A 1 187 ? 7.422 -1.066 2.712 1.00 85.31 187 ARG A C 1
ATOM 1412 O O . ARG A 1 187 ? 7.955 -1.503 1.687 1.00 85.31 187 ARG A O 1
ATOM 1419 N N . PRO A 1 188 ? 6.124 -1.275 2.987 1.00 81.56 188 PRO A N 1
ATOM 1420 C CA . PRO A 1 188 ? 5.239 -1.945 2.044 1.00 81.56 188 PRO A CA 1
ATOM 1421 C C . PRO A 1 188 ? 5.133 -1.203 0.711 1.00 81.56 188 PRO A C 1
ATOM 1423 O O . PRO A 1 188 ? 5.277 0.024 0.635 1.00 81.56 188 PRO A O 1
ATOM 1426 N N . LEU A 1 189 ? 4.805 -1.949 -0.345 1.00 82.19 189 LEU A N 1
ATOM 1427 C CA . LEU A 1 189 ? 4.365 -1.351 -1.599 1.00 82.19 189 LEU A CA 1
ATOM 1428 C C . LEU A 1 189 ? 3.057 -0.605 -1.383 1.00 82.19 189 LEU A C 1
ATOM 1430 O O . LEU A 1 189 ? 2.116 -1.140 -0.801 1.00 82.19 189 LEU A O 1
ATOM 1434 N N . ARG A 1 190 ? 2.944 0.584 -1.976 1.00 77.81 190 ARG A N 1
ATOM 1435 C CA . ARG A 1 190 ? 1.689 1.345 -1.962 1.00 77.81 190 ARG A CA 1
ATOM 1436 C C . ARG A 1 190 ? 0.504 0.507 -2.446 1.00 77.81 190 ARG A C 1
ATOM 1438 O O . ARG A 1 190 ? -0.575 0.603 -1.882 1.00 77.81 190 ARG A O 1
ATOM 1445 N N . ARG A 1 191 ? 0.708 -0.333 -3.464 1.00 68.62 191 ARG A N 1
ATOM 1446 C CA . ARG A 1 191 ? -0.354 -1.168 -4.038 1.00 68.62 191 ARG A CA 1
ATOM 1447 C C . ARG A 1 191 ? -0.752 -2.348 -3.146 1.00 68.62 191 ARG A C 1
ATOM 1449 O O . ARG A 1 191 ? -1.922 -2.706 -3.142 1.00 68.62 191 ARG A O 1
ATOM 1456 N N . ALA A 1 192 ? 0.168 -2.887 -2.341 1.00 64.62 192 ALA A N 1
ATOM 1457 C CA . ALA A 1 192 ? -0.181 -3.869 -1.308 1.00 64.62 192 ALA A CA 1
ATOM 1458 C C . ALA A 1 192 ? -1.213 -3.286 -0.328 1.00 64.62 192 ALA A C 1
ATOM 1460 O O . ALA A 1 192 ? -2.201 -3.925 0.029 1.00 64.62 192 ALA A O 1
ATOM 1461 N N . LEU A 1 193 ? -1.010 -2.010 0.010 1.00 62.00 193 LEU A N 1
ATOM 1462 C CA . LEU A 1 193 ? -1.833 -1.241 0.937 1.00 62.00 193 LEU A CA 1
ATOM 1463 C C . LEU A 1 193 ? -3.176 -0.779 0.342 1.00 62.00 193 LEU A C 1
ATOM 1465 O O . LEU A 1 193 ? -4.005 -0.250 1.071 1.00 62.00 193 LEU A O 1
ATOM 1469 N N . GLN A 1 194 ? -3.425 -0.990 -0.955 1.00 72.94 194 GLN A N 1
ATOM 1470 C CA . GLN A 1 194 ? -4.699 -0.669 -1.621 1.00 72.94 194 GLN A CA 1
ATOM 1471 C C . GLN A 1 194 ? -5.641 -1.884 -1.678 1.00 72.94 194 GLN A C 1
ATOM 1473 O O . GLN A 1 194 ? -6.340 -2.094 -2.664 1.00 72.94 194 GLN A O 1
ATOM 1478 N N . GLY A 1 195 ? -5.652 -2.700 -0.619 1.00 73.00 195 GLY A N 1
ATOM 1479 C CA . GLY A 1 195 ? -6.604 -3.803 -0.464 1.00 73.00 195 GLY A CA 1
ATOM 1480 C C . GLY A 1 195 ? -6.110 -5.184 -0.901 1.00 73.00 195 GLY A C 1
ATOM 1481 O O . GLY A 1 195 ? -6.910 -6.113 -0.920 1.00 73.00 195 GLY A O 1
ATOM 1482 N N . LEU A 1 196 ? -4.818 -5.349 -1.212 1.00 82.06 196 LEU A N 1
ATOM 1483 C CA . LEU A 1 196 ? -4.245 -6.680 -1.462 1.00 82.06 196 LEU A CA 1
ATOM 1484 C C . LEU A 1 196 ? -3.852 -7.392 -0.165 1.00 82.06 196 LEU A C 1
ATOM 1486 O O . LEU A 1 196 ? -3.969 -8.611 -0.085 1.00 82.06 196 LEU A O 1
ATOM 1490 N N . ASP A 1 197 ? -3.411 -6.637 0.844 1.00 84.06 197 ASP A N 1
ATOM 1491 C CA . ASP A 1 197 ? -3.091 -7.173 2.164 1.00 84.06 197 ASP A CA 1
ATOM 1492 C C . ASP A 1 197 ? -3.798 -6.381 3.279 1.00 84.06 197 ASP A C 1
ATOM 1494 O O . ASP A 1 197 ? -3.281 -5.360 3.750 1.00 84.06 197 ASP A O 1
ATOM 1498 N N . PRO A 1 198 ? -4.983 -6.832 3.731 1.00 87.06 198 PRO A N 1
ATOM 1499 C CA . PRO A 1 198 ? -5.697 -6.166 4.812 1.00 87.06 198 PRO A CA 1
ATOM 1500 C C . PRO A 1 198 ? -4.975 -6.275 6.165 1.00 87.06 198 PRO A C 1
ATOM 1502 O O . PRO A 1 198 ? -5.175 -5.407 7.012 1.00 87.06 198 PRO A O 1
ATOM 1505 N N . VAL A 1 199 ? -4.110 -7.276 6.380 1.00 86.38 199 VAL A N 1
ATOM 1506 C CA . VAL A 1 199 ? -3.325 -7.378 7.623 1.00 86.38 199 VAL A CA 1
ATOM 1507 C C . VAL A 1 199 ? -2.308 -6.239 7.670 1.00 86.38 199 VAL A C 1
ATOM 1509 O O . VAL A 1 199 ? -2.322 -5.458 8.620 1.00 86.38 199 VAL A O 1
ATOM 1512 N N . ALA A 1 200 ? -1.515 -6.050 6.608 1.00 84.75 200 ALA A N 1
ATOM 1513 C CA . ALA A 1 200 ? -0.575 -4.929 6.541 1.00 84.75 200 ALA A CA 1
ATOM 1514 C C . ALA A 1 200 ? -1.264 -3.560 6.610 1.00 84.75 200 ALA A C 1
ATOM 1516 O O . ALA A 1 200 ? -0.721 -2.647 7.228 1.00 84.75 200 ALA A O 1
ATOM 1517 N N . VAL A 1 201 ? -2.449 -3.392 6.007 1.00 88.50 201 VAL A N 1
ATOM 1518 C CA . VAL A 1 201 ? -3.215 -2.135 6.118 1.00 88.50 201 VAL A CA 1
ATOM 1519 C C . VAL A 1 201 ? -3.611 -1.865 7.570 1.00 88.50 201 VAL A C 1
ATOM 1521 O O . VAL A 1 201 ? -3.381 -0.760 8.062 1.00 88.50 201 VAL A O 1
ATOM 1524 N N . SER A 1 202 ? -4.170 -2.863 8.261 1.00 89.00 202 SER A N 1
ATOM 1525 C CA . SER A 1 202 ? -4.546 -2.745 9.674 1.00 89.00 202 SER A CA 1
ATOM 1526 C C . SER A 1 202 ? -3.340 -2.392 10.548 1.00 89.00 202 SER A C 1
ATOM 1528 O O . SER A 1 202 ? -3.393 -1.439 11.325 1.00 89.00 202 SER A O 1
ATOM 1530 N N . ASP A 1 203 ? -2.234 -3.121 10.385 1.00 85.81 203 ASP A N 1
ATOM 1531 C CA . ASP A 1 203 ? -1.016 -2.918 11.171 1.00 85.81 203 ASP A CA 1
ATOM 1532 C C . ASP A 1 203 ? -0.412 -1.536 10.924 1.00 85.81 203 ASP A C 1
ATOM 1534 O O . ASP A 1 203 ? -0.061 -0.826 11.866 1.00 85.81 203 ASP A O 1
ATOM 1538 N N . MET A 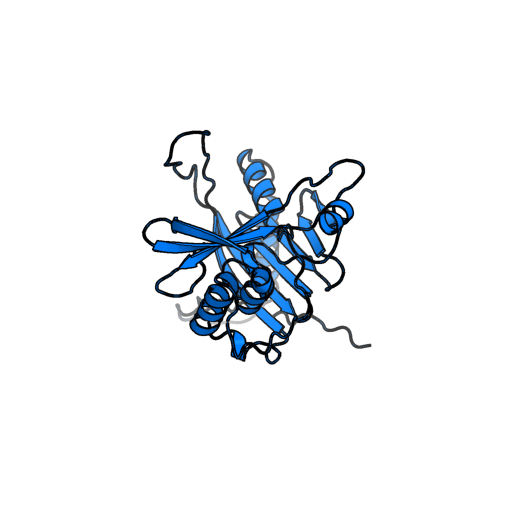1 204 ? -0.339 -1.109 9.664 1.00 86.00 204 MET A N 1
ATOM 1539 C CA . MET A 1 204 ? 0.234 0.181 9.298 1.00 86.00 204 MET A CA 1
ATOM 1540 C C . MET A 1 204 ? -0.576 1.351 9.866 1.00 86.00 204 MET A C 1
ATOM 1542 O O . MET A 1 204 ? 0.006 2.292 10.401 1.00 86.00 204 MET A O 1
ATOM 1546 N N . PHE A 1 205 ? -1.909 1.309 9.770 1.00 89.69 205 PHE A N 1
ATOM 1547 C CA . PHE A 1 205 ? -2.763 2.388 10.273 1.00 89.69 205 PHE A CA 1
ATOM 1548 C C . PHE A 1 205 ? -3.057 2.306 11.779 1.00 89.69 205 PHE A C 1
ATOM 1550 O O . PHE A 1 205 ? -3.691 3.215 12.315 1.00 89.69 205 PHE A O 1
ATOM 1557 N N . SER A 1 206 ? -2.560 1.290 12.491 1.00 86.88 206 SER A N 1
ATOM 1558 C CA . SER A 1 206 ? -2.700 1.190 13.953 1.00 86.88 206 SER A CA 1
ATOM 1559 C C . SER A 1 206 ? -2.097 2.387 14.707 1.00 86.88 206 SER A C 1
ATOM 1561 O O . SER A 1 206 ? -2.580 2.746 15.780 1.00 86.88 206 SER A O 1
ATOM 1563 N N . LEU A 1 207 ? -1.086 3.037 14.118 1.00 83.88 207 LEU A N 1
ATOM 1564 C CA . LEU A 1 207 ? -0.422 4.239 14.638 1.00 83.88 207 LEU A CA 1
ATOM 1565 C C . LEU A 1 207 ? -0.928 5.538 13.985 1.00 83.88 207 LEU A C 1
ATOM 1567 O O . LEU A 1 207 ? -0.347 6.606 14.180 1.00 83.88 207 LEU A O 1
ATOM 1571 N N . ALA A 1 208 ? -1.980 5.469 13.168 1.00 90.69 208 ALA A N 1
ATOM 1572 C CA . ALA A 1 208 ? -2.485 6.634 12.458 1.00 90.69 208 ALA A CA 1
ATOM 1573 C C . ALA A 1 208 ? -3.256 7.589 13.372 1.00 90.69 208 ALA A C 1
ATOM 1575 O O . ALA A 1 208 ? -3.872 7.202 14.364 1.00 90.69 208 ALA A O 1
ATOM 1576 N N . GLN A 1 209 ? -3.286 8.856 12.971 1.00 92.75 209 GLN A N 1
ATOM 1577 C CA . GLN A 1 209 ? -4.094 9.882 13.615 1.00 92.75 209 GLN A CA 1
ATOM 1578 C C . GLN A 1 209 ? -5.392 10.080 12.841 1.00 92.75 209 GLN A C 1
ATOM 1580 O O . GLN A 1 209 ? -5.382 10.206 11.615 1.00 92.75 209 GLN A O 1
ATOM 1585 N N . TYR A 1 210 ? -6.510 10.145 13.555 1.00 95.44 210 TYR A N 1
ATOM 1586 C CA . TYR A 1 210 ? -7.774 10.582 12.976 1.00 95.44 210 TYR A CA 1
ATOM 1587 C C . TYR A 1 210 ? -7.740 12.095 12.755 1.00 95.44 210 TYR A C 1
ATOM 1589 O O . TYR A 1 210 ? -7.408 12.838 13.677 1.00 95.44 210 TYR A O 1
ATOM 1597 N N . ILE A 1 211 ? -8.065 12.544 11.540 1.00 96.50 211 ILE A N 1
ATOM 1598 C CA . ILE A 1 211 ? -8.006 13.971 11.181 1.00 96.50 211 ILE A CA 1
ATOM 1599 C C . ILE A 1 211 ? -9.344 14.556 10.716 1.00 96.50 211 ILE A C 1
ATOM 1601 O O . ILE A 1 211 ? -9.400 15.742 10.403 1.00 96.50 211 ILE A O 1
ATOM 1605 N N . GLY A 1 212 ? -10.406 13.750 10.659 1.00 96.38 212 GLY A N 1
ATOM 1606 C CA . GLY A 1 212 ? -11.746 14.201 10.286 1.00 96.38 212 GLY A CA 1
ATOM 1607 C C . GLY A 1 212 ? -12.432 13.292 9.273 1.00 96.38 212 GLY A C 1
ATOM 1608 O O . GLY A 1 212 ? -12.028 12.150 9.048 1.00 96.38 212 GLY A O 1
ATOM 1609 N N . GLU A 1 213 ? -13.469 13.825 8.639 1.00 97.31 213 GLU A N 1
ATOM 1610 C CA . GLU A 1 213 ? -14.329 13.108 7.698 1.00 97.31 213 GLU A CA 1
ATOM 1611 C C . GLU A 1 213 ? -14.276 13.771 6.325 1.00 97.31 213 GLU A C 1
ATOM 1613 O O . GLU A 1 213 ? -14.131 14.990 6.206 1.00 97.31 213 GLU A O 1
ATOM 1618 N N . LYS A 1 214 ? -14.373 12.969 5.267 1.00 96.19 214 LYS A N 1
ATOM 1619 C CA . LYS A 1 214 ? -14.401 13.462 3.892 1.00 96.19 214 LYS A CA 1
ATOM 1620 C C . LYS A 1 214 ? -15.226 12.532 3.020 1.00 96.19 214 LYS A C 1
ATOM 1622 O O . LYS A 1 214 ? -15.068 11.315 3.081 1.00 96.19 214 LYS A O 1
ATOM 1627 N N . ARG A 1 215 ? -16.048 13.110 2.147 1.00 95.69 215 ARG A N 1
ATOM 1628 C CA . ARG A 1 215 ? -16.721 12.362 1.087 1.00 95.69 215 ARG A CA 1
ATOM 1629 C C . ARG A 1 215 ? -15.754 12.126 -0.071 1.00 95.69 215 ARG A C 1
ATOM 1631 O O . ARG A 1 215 ? -15.247 13.082 -0.659 1.00 95.69 215 ARG A O 1
ATOM 1638 N N . ILE A 1 216 ? -15.484 10.862 -0.376 1.00 92.38 216 ILE A N 1
ATOM 1639 C CA . ILE A 1 216 ? -14.691 10.442 -1.534 1.00 92.38 216 ILE A CA 1
ATOM 1640 C C . ILE A 1 216 ? -15.654 9.844 -2.550 1.00 92.38 216 ILE A C 1
ATOM 1642 O O . ILE A 1 216 ? -16.318 8.848 -2.269 1.00 92.38 216 ILE A O 1
ATOM 1646 N N . MET A 1 217 ? -15.756 10.480 -3.719 1.00 88.81 217 MET A N 1
ATOM 1647 C CA . MET A 1 217 ? -16.802 10.196 -4.707 1.00 88.81 217 MET A CA 1
ATOM 1648 C C . MET A 1 217 ? -18.200 10.305 -4.069 1.00 88.81 217 MET A C 1
ATOM 1650 O O . MET A 1 217 ? -18.661 11.407 -3.783 1.00 88.81 217 MET A O 1
ATOM 1654 N N . THR A 1 218 ? -18.855 9.175 -3.805 1.00 93.00 218 THR A N 1
ATOM 1655 C CA . THR A 1 218 ? -20.188 9.073 -3.191 1.00 93.00 218 THR A CA 1
ATOM 1656 C C . THR A 1 218 ? -20.165 8.372 -1.830 1.00 93.00 218 THR A C 1
ATOM 1658 O O . THR A 1 218 ? -21.220 8.059 -1.283 1.00 93.00 218 THR A O 1
ATOM 1661 N N . VAL A 1 219 ? -18.977 8.117 -1.275 1.00 96.38 219 VAL A N 1
ATOM 1662 C CA . VAL A 1 219 ? -18.793 7.390 -0.016 1.00 96.38 219 VAL A CA 1
ATOM 1663 C C . VAL A 1 219 ? -18.323 8.351 1.068 1.00 96.38 219 VAL A C 1
ATOM 1665 O O . VAL A 1 219 ? -17.299 9.019 0.919 1.00 96.38 219 VAL A O 1
ATOM 1668 N N . ASP A 1 220 ? -19.065 8.409 2.171 1.00 97.88 220 ASP A N 1
ATOM 1669 C CA . ASP A 1 220 ? -18.633 9.105 3.381 1.00 97.88 220 ASP A CA 1
ATOM 1670 C C . ASP A 1 220 ? -17.535 8.289 4.076 1.00 97.88 220 ASP A C 1
ATOM 1672 O O . ASP A 1 220 ? -17.723 7.106 4.395 1.00 97.88 220 ASP A O 1
ATOM 1676 N N . CYS A 1 221 ? -16.372 8.912 4.281 1.00 97.94 221 CYS A N 1
ATOM 1677 C CA . CYS A 1 221 ? -15.183 8.261 4.819 1.00 97.94 221 CYS A CA 1
ATOM 1678 C C . CYS A 1 221 ? -14.641 8.987 6.052 1.00 97.94 221 CYS A C 1
ATOM 1680 O O . CYS A 1 221 ? -14.569 10.216 6.091 1.00 97.94 221 CYS A O 1
ATOM 1682 N N . PHE A 1 222 ? -14.155 8.216 7.021 1.00 97.75 222 PHE A N 1
ATOM 1683 C CA . PHE A 1 222 ? -13.191 8.702 7.999 1.00 97.75 222 PHE A CA 1
ATOM 1684 C C . PHE A 1 222 ? -11.813 8.833 7.352 1.00 97.75 222 PHE A C 1
ATOM 1686 O O . PHE A 1 222 ? -11.421 8.004 6.527 1.00 97.75 222 PHE A O 1
ATOM 1693 N N . VAL A 1 223 ? -11.063 9.859 7.746 1.00 97.19 223 VAL A N 1
ATOM 1694 C CA . VAL A 1 223 ? -9.723 10.130 7.232 1.00 97.19 223 VAL A CA 1
ATOM 1695 C C . VAL A 1 223 ? -8.695 9.860 8.322 1.00 97.19 223 VAL A C 1
ATOM 1697 O O . VAL A 1 223 ? -8.662 10.531 9.358 1.00 97.19 223 VAL A O 1
ATOM 1700 N N . LEU A 1 224 ? -7.826 8.887 8.062 1.00 95.25 224 LEU A N 1
ATOM 1701 C CA . LEU A 1 224 ? -6.653 8.608 8.878 1.00 95.25 224 LEU A CA 1
ATOM 1702 C C . LEU A 1 224 ? -5.399 9.143 8.199 1.00 95.25 224 LEU A C 1
ATOM 1704 O O . LEU A 1 224 ? -5.231 9.015 6.987 1.00 95.25 224 LEU A O 1
ATOM 1708 N N . LYS A 1 225 ? -4.503 9.722 8.992 1.0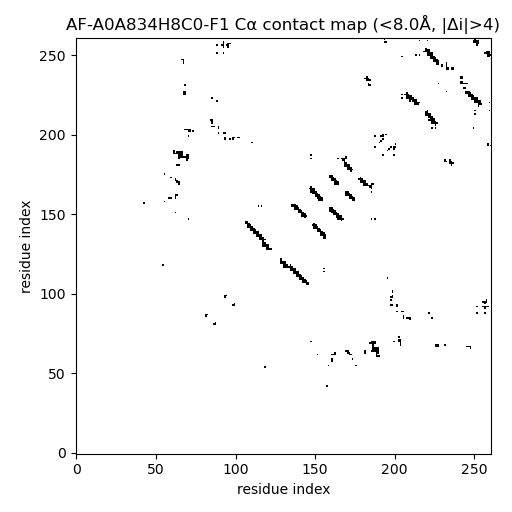0 93.81 225 LYS A N 1
ATOM 1709 C CA . LYS A 1 225 ? -3.221 10.269 8.558 1.00 93.81 225 LYS A CA 1
ATOM 1710 C C . LYS A 1 225 ? -2.082 9.496 9.210 1.00 93.81 225 LYS A C 1
ATOM 1712 O O . LYS A 1 225 ? -1.999 9.416 10.433 1.00 93.81 225 LYS A O 1
ATOM 1717 N N . LEU A 1 226 ? -1.165 9.011 8.386 1.00 90.44 226 LEU A N 1
ATOM 1718 C CA . LEU A 1 226 ? 0.117 8.445 8.788 1.00 90.44 226 LEU A CA 1
ATOM 1719 C C . LEU A 1 226 ? 1.227 9.407 8.398 1.00 90.44 226 LEU A C 1
ATOM 1721 O O . LEU A 1 226 ? 1.252 9.880 7.265 1.00 90.44 226 LEU A O 1
ATOM 1725 N N . SER A 1 227 ? 2.138 9.693 9.320 1.00 89.88 227 SER A N 1
ATOM 1726 C CA . SER A 1 227 ? 3.306 10.539 9.061 1.00 89.88 227 SER A CA 1
ATOM 1727 C C . SER A 1 227 ? 4.560 9.760 9.425 1.00 89.88 227 SER A C 1
ATOM 1729 O O . SER A 1 227 ? 4.566 9.076 10.441 1.00 89.88 227 SER A O 1
ATOM 1731 N N . ALA A 1 228 ? 5.586 9.842 8.584 1.00 89.00 228 ALA A N 1
ATOM 1732 C CA . ALA A 1 228 ? 6.911 9.350 8.931 1.00 89.00 228 ALA A CA 1
ATOM 1733 C C . ALA A 1 228 ? 7.556 10.272 9.973 1.00 89.00 228 ALA A C 1
ATOM 1735 O O . ALA A 1 228 ? 7.436 11.497 9.856 1.00 89.00 228 ALA A O 1
ATOM 1736 N N . ASP A 1 229 ? 8.266 9.688 10.933 1.00 88.06 229 ASP A N 1
ATOM 1737 C CA . ASP A 1 229 ? 9.047 10.439 11.913 1.00 88.06 229 ASP A CA 1
ATOM 1738 C C . ASP A 1 229 ? 10.314 11.021 11.281 1.00 88.06 229 ASP A C 1
ATOM 1740 O O . ASP A 1 229 ? 10.835 10.507 10.291 1.00 88.06 229 ASP A O 1
ATOM 1744 N N . GLN A 1 230 ? 10.841 12.102 11.858 1.00 87.69 230 GLN A N 1
ATOM 1745 C CA . GLN A 1 230 ? 12.003 12.789 11.290 1.00 87.69 230 GLN A CA 1
ATOM 1746 C C . GLN A 1 230 ? 13.243 11.883 11.211 1.00 87.69 230 GLN A C 1
ATOM 1748 O O . GLN A 1 230 ? 14.004 11.975 10.252 1.00 87.69 230 GLN A O 1
ATOM 1753 N N . THR A 1 231 ? 13.426 10.984 12.180 1.00 87.50 231 THR A N 1
ATOM 1754 C CA . THR A 1 231 ? 14.514 9.994 12.193 1.00 87.50 231 THR A CA 1
ATOM 1755 C C . THR A 1 231 ? 14.428 9.055 10.991 1.00 87.50 231 THR A C 1
ATOM 1757 O O . THR A 1 231 ? 15.392 8.913 10.245 1.00 87.50 231 THR A O 1
ATOM 1760 N N . ASP A 1 232 ? 13.236 8.516 10.724 1.00 86.12 232 ASP A N 1
ATOM 1761 C CA . ASP A 1 232 ? 12.969 7.650 9.573 1.00 86.12 232 ASP A CA 1
ATOM 1762 C C . ASP A 1 232 ? 13.229 8.353 8.238 1.00 86.12 232 ASP A C 1
ATOM 1764 O O . ASP A 1 232 ? 13.584 7.711 7.248 1.00 86.12 232 ASP A O 1
ATOM 1768 N N . LEU A 1 233 ? 12.975 9.661 8.177 1.00 87.31 233 LEU A N 1
ATOM 1769 C CA . LEU A 1 233 ? 13.193 10.468 6.983 1.00 87.31 233 LEU A CA 1
ATOM 1770 C C . LEU A 1 233 ? 14.677 10.728 6.720 1.00 87.31 233 LEU A C 1
ATOM 1772 O O . LEU A 1 233 ? 15.102 10.650 5.566 1.00 87.31 233 LEU A O 1
ATOM 1776 N N . VAL A 1 234 ? 15.459 10.979 7.772 1.00 86.44 234 VAL A N 1
ATOM 1777 C CA . VAL A 1 234 ? 16.917 11.147 7.682 1.00 86.44 234 VAL A CA 1
ATOM 1778 C C . VAL A 1 234 ? 17.573 9.866 7.165 1.00 86.44 234 VAL A C 1
ATOM 1780 O O . VAL A 1 234 ? 18.362 9.935 6.228 1.00 86.44 234 VAL A O 1
ATOM 1783 N N . ASP A 1 235 ? 17.158 8.696 7.656 1.00 84.56 235 ASP A N 1
ATOM 1784 C CA . ASP A 1 235 ? 17.687 7.392 7.215 1.00 84.56 235 ASP A CA 1
ATOM 1785 C C . ASP A 1 235 ? 17.400 7.067 5.736 1.00 84.56 235 ASP A C 1
ATOM 1787 O O . ASP A 1 235 ? 18.002 6.164 5.144 1.00 84.56 235 ASP A O 1
ATOM 1791 N N . ARG A 1 236 ? 16.442 7.773 5.124 1.00 84.31 236 ARG A N 1
ATOM 1792 C CA . ARG A 1 236 ? 16.084 7.634 3.702 1.00 84.31 236 ARG A CA 1
ATOM 1793 C C . ARG A 1 236 ? 16.834 8.612 2.810 1.00 84.31 236 ARG A C 1
ATOM 1795 O O . ARG A 1 236 ? 16.947 8.342 1.614 1.00 84.31 236 ARG A O 1
ATOM 1802 N N . GLY A 1 237 ? 17.258 9.742 3.370 1.00 80.81 237 GLY A N 1
ATOM 1803 C CA . GLY A 1 237 ? 17.940 10.804 2.650 1.00 80.81 237 GLY A CA 1
ATOM 1804 C C . GLY A 1 237 ? 19.355 10.413 2.241 1.00 80.81 237 GLY A C 1
ATOM 1805 O O . GLY A 1 237 ? 19.940 9.443 2.728 1.00 80.81 237 GLY A O 1
ATOM 1806 N N . ASP A 1 238 ? 19.912 11.179 1.315 1.00 81.00 238 ASP A N 1
ATOM 1807 C CA . ASP A 1 238 ? 21.3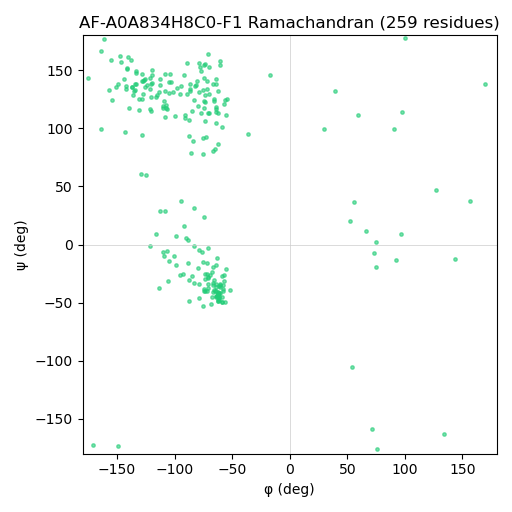24 11.122 0.981 1.00 81.00 238 ASP A CA 1
ATOM 1808 C C . ASP A 1 238 ? 21.861 12.475 0.526 1.00 81.00 238 ASP A C 1
ATOM 1810 O O . ASP A 1 238 ? 21.171 13.487 0.576 1.00 81.00 238 ASP A O 1
ATOM 1814 N N . ASN A 1 239 ? 23.115 12.487 0.076 1.00 83.00 239 ASN A N 1
ATOM 1815 C CA . ASN A 1 239 ? 23.819 13.703 -0.321 1.00 83.00 239 ASN A CA 1
ATOM 1816 C C . ASN A 1 239 ? 23.176 14.411 -1.531 1.00 83.00 239 ASN A C 1
ATOM 1818 O O . ASN A 1 239 ? 23.586 15.520 -1.860 1.00 83.00 239 ASN A O 1
ATOM 1822 N N . THR A 1 240 ? 22.233 13.765 -2.227 1.00 84.38 240 THR A N 1
ATOM 1823 C CA . THR A 1 240 ? 21.568 14.302 -3.421 1.00 84.38 240 THR A CA 1
ATOM 1824 C C . THR A 1 240 ? 20.140 14.756 -3.154 1.00 84.38 240 THR A C 1
ATOM 1826 O O . THR A 1 240 ? 19.678 15.700 -3.794 1.00 84.38 240 THR A O 1
ATOM 1829 N N . ALA A 1 241 ? 19.438 14.106 -2.225 1.00 83.69 241 ALA A N 1
ATOM 1830 C CA . ALA A 1 241 ? 18.055 14.421 -1.908 1.00 83.69 241 ALA A CA 1
ATOM 1831 C C . ALA A 1 241 ? 17.720 14.095 -0.449 1.00 83.69 241 ALA A C 1
ATOM 1833 O O . ALA A 1 241 ? 18.003 13.005 0.051 1.00 83.69 241 ALA A O 1
ATOM 1834 N N . GLU A 1 242 ? 17.016 15.015 0.205 1.00 85.38 242 GLU A N 1
ATOM 1835 C CA . GLU A 1 242 ? 16.427 14.804 1.524 1.00 85.38 242 GLU A CA 1
ATOM 1836 C C . GLU A 1 242 ? 14.902 14.683 1.435 1.00 85.38 242 GLU A C 1
ATOM 1838 O O . GLU A 1 242 ? 14.248 15.307 0.596 1.00 85.38 242 GLU A O 1
ATOM 1843 N N . THR A 1 243 ? 14.308 13.869 2.311 1.00 84.94 243 THR A N 1
ATOM 1844 C CA . THR A 1 243 ? 12.849 13.813 2.454 1.00 84.94 243 THR A CA 1
ATOM 1845 C C . THR A 1 243 ? 12.442 14.647 3.659 1.00 84.94 243 THR A C 1
ATOM 1847 O O . THR A 1 243 ? 12.684 14.254 4.790 1.00 84.94 243 THR A O 1
ATOM 1850 N N . ILE A 1 244 ? 11.785 15.781 3.429 1.00 87.19 244 ILE A N 1
ATOM 1851 C CA . ILE A 1 244 ? 11.375 16.692 4.514 1.00 87.19 244 ILE A CA 1
ATOM 1852 C C . ILE A 1 244 ? 10.110 16.183 5.215 1.00 87.19 244 ILE A C 1
ATOM 1854 O O . ILE A 1 244 ? 9.915 16.367 6.412 1.00 87.19 244 ILE A O 1
ATOM 1858 N N . LYS A 1 245 ? 9.210 15.546 4.458 1.00 89.62 245 LYS A N 1
ATOM 1859 C CA . LYS A 1 245 ? 7.927 15.063 4.969 1.00 89.62 245 LYS A CA 1
ATOM 1860 C C . LYS A 1 245 ? 7.395 13.940 4.097 1.00 89.62 245 LYS A C 1
ATOM 1862 O O . LYS A 1 245 ? 7.315 14.084 2.882 1.00 89.62 245 LYS A O 1
ATOM 1867 N N . HIS A 1 246 ? 6.949 12.858 4.724 1.00 89.25 246 HIS A N 1
ATOM 1868 C CA . HIS A 1 246 ? 6.249 11.781 4.035 1.00 89.25 246 HIS A CA 1
ATOM 1869 C C . HIS A 1 246 ? 4.976 11.434 4.804 1.00 89.25 246 HIS A C 1
ATOM 1871 O O . HIS A 1 246 ? 5.030 11.018 5.960 1.00 89.25 246 HIS A O 1
ATOM 1877 N N . VAL A 1 247 ? 3.826 11.661 4.168 1.00 90.25 247 VAL A N 1
ATOM 1878 C CA . VAL A 1 247 ? 2.501 11.450 4.759 1.00 90.25 247 VAL A CA 1
ATOM 1879 C C . VAL A 1 247 ? 1.665 10.587 3.828 1.00 90.25 247 VAL A C 1
ATOM 1881 O O . VAL A 1 247 ? 1.687 10.777 2.614 1.00 90.25 247 VAL A O 1
ATOM 1884 N N . MET A 1 248 ? 0.893 9.676 4.409 1.00 90.25 248 MET A N 1
ATOM 1885 C CA . MET A 1 248 ? -0.131 8.903 3.718 1.00 90.25 248 MET A CA 1
ATOM 1886 C C . MET A 1 248 ? -1.484 9.148 4.373 1.00 90.25 248 MET A C 1
ATOM 1888 O O . MET A 1 248 ? -1.581 9.275 5.594 1.00 90.25 248 MET A O 1
ATOM 1892 N N . PHE A 1 249 ? -2.527 9.187 3.551 1.00 92.06 249 PHE A N 1
ATOM 1893 C CA . PHE A 1 249 ? -3.906 9.243 4.009 1.00 92.06 249 PHE A CA 1
ATOM 1894 C C . PHE A 1 249 ? -4.620 7.943 3.659 1.00 92.06 249 PHE A C 1
ATOM 1896 O O . PHE A 1 249 ? -4.458 7.426 2.554 1.00 92.06 249 PHE A O 1
ATOM 1903 N N . GLY A 1 250 ? -5.402 7.432 4.603 1.00 93.19 250 GLY A N 1
ATOM 1904 C CA . GLY A 1 250 ? -6.324 6.320 4.406 1.00 93.19 250 GLY A CA 1
ATOM 1905 C C . GLY A 1 250 ? -7.754 6.811 4.558 1.00 93.19 250 GLY A C 1
ATOM 1906 O O . GLY A 1 250 ? -8.068 7.505 5.526 1.00 93.19 250 GLY A O 1
ATOM 1907 N N . TYR A 1 251 ? -8.607 6.457 3.601 1.00 95.25 251 TYR A N 1
ATOM 1908 C CA . TYR A 1 251 ? -10.022 6.813 3.596 1.00 95.25 251 TYR A CA 1
ATOM 1909 C C . TYR A 1 251 ? -10.840 5.563 3.896 1.00 95.25 251 TYR A C 1
ATOM 1911 O O . TYR A 1 251 ? -10.899 4.657 3.073 1.00 95.25 251 TYR A O 1
ATOM 1919 N N . PHE A 1 252 ? -11.452 5.497 5.072 1.00 96.12 252 PHE A N 1
ATOM 1920 C CA . PHE A 1 252 ? -12.196 4.323 5.523 1.00 96.12 252 PHE A CA 1
ATOM 1921 C C . PHE A 1 252 ? -13.687 4.624 5.494 1.00 96.12 252 PHE A C 1
ATOM 1923 O O . PHE A 1 252 ? -14.145 5.549 6.161 1.00 96.12 252 PHE A O 1
ATOM 1930 N N . SER A 1 253 ? -14.443 3.851 4.719 1.00 96.94 253 SER A N 1
ATOM 1931 C CA . SER A 1 253 ? -15.891 3.993 4.598 1.00 96.94 253 SER A CA 1
ATOM 1932 C C . SER A 1 253 ? -16.552 3.931 5.973 1.00 96.94 253 SER A C 1
ATOM 1934 O O . SER A 1 253 ? -16.402 2.945 6.693 1.00 96.94 253 SER A O 1
ATOM 1936 N N . GLN A 1 254 ? -17.341 4.948 6.318 1.00 96.94 254 GLN A N 1
ATOM 1937 C CA . GLN A 1 254 ? -18.068 4.969 7.591 1.00 96.94 254 GLN A CA 1
ATOM 1938 C C . GLN A 1 254 ? -19.094 3.832 7.671 1.00 96.94 254 GLN A C 1
ATOM 1940 O O . GLN A 1 254 ? -19.317 3.261 8.735 1.00 96.94 254 GLN A O 1
ATOM 1945 N N . ARG A 1 255 ? -19.687 3.474 6.524 1.00 96.75 255 ARG A N 1
ATOM 1946 C CA . ARG A 1 255 ? -20.730 2.449 6.418 1.00 96.75 255 ARG A CA 1
ATOM 1947 C C . ARG A 1 255 ? -20.182 1.026 6.446 1.00 96.75 255 ARG A C 1
ATOM 1949 O O . ARG A 1 255 ? -20.769 0.172 7.094 1.00 96.75 255 ARG A O 1
ATOM 1956 N N . SER A 1 256 ? -19.128 0.755 5.678 1.00 96.31 256 SER A N 1
ATOM 1957 C CA . SER A 1 256 ? -18.625 -0.617 5.485 1.00 96.31 256 SER A CA 1
ATOM 1958 C C . SER A 1 256 ? -17.348 -0.923 6.261 1.00 96.31 256 SER A C 1
ATOM 1960 O O . SER A 1 256 ? -16.946 -2.078 6.320 1.00 96.31 256 SER A O 1
ATOM 1962 N N . GLY A 1 257 ? -16.665 0.095 6.788 1.00 94.88 257 GLY A N 1
ATOM 1963 C CA . GLY A 1 257 ? -15.352 -0.043 7.413 1.00 94.88 257 GLY A CA 1
ATOM 1964 C C . GLY A 1 257 ? -14.208 -0.277 6.423 1.00 94.88 257 GLY A C 1
ATOM 1965 O O . GLY A 1 257 ? -13.053 -0.253 6.831 1.00 94.88 257 GLY A O 1
ATOM 1966 N N . LEU A 1 258 ? -14.488 -0.481 5.132 1.00 94.62 258 LEU A N 1
ATOM 1967 C CA . LEU A 1 258 ? -13.479 -0.800 4.120 1.00 94.62 258 LEU A CA 1
ATOM 1968 C C . LEU A 1 258 ? -12.678 0.432 3.680 1.00 94.62 258 LEU A C 1
ATOM 1970 O O . LEU A 1 258 ? -13.194 1.551 3.640 1.00 94.62 258 LEU A O 1
ATOM 1974 N N . LEU A 1 259 ? -11.419 0.201 3.305 1.00 93.00 259 LEU A N 1
ATOM 1975 C CA . LEU A 1 259 ? -10.554 1.211 2.701 1.00 93.00 259 LEU A CA 1
ATOM 1976 C C . LEU A 1 259 ? -11.038 1.538 1.276 1.00 93.00 259 LEU A C 1
ATOM 1978 O O . LEU A 1 259 ? -11.225 0.637 0.460 1.00 93.00 259 LEU A O 1
ATOM 1982 N N . VAL A 1 260 ? -11.201 2.825 0.981 1.00 91.75 260 VAL A N 1
ATOM 1983 C CA . VAL A 1 260 ? -11.548 3.364 -0.341 1.00 91.75 260 VAL A CA 1
ATOM 1984 C C . VAL A 1 260 ? -10.260 3.779 -1.060 1.00 91.75 260 VAL A C 1
ATOM 1986 O O . VAL A 1 260 ? -9.436 4.489 -0.475 1.00 91.75 260 VAL A O 1
ATOM 1989 N N . TYR A 1 261 ? -10.080 3.328 -2.305 1.00 79.38 261 TYR A N 1
ATOM 1990 C CA . TYR A 1 261 ? -8.869 3.511 -3.115 1.00 79.38 261 TYR A CA 1
ATOM 1991 C C . TYR A 1 261 ? -9.161 4.015 -4.528 1.00 79.38 261 TYR A C 1
ATOM 1993 O O . TYR A 1 261 ? -10.291 3.797 -5.016 1.00 79.38 261 TYR A O 1
#

Mean predicted aligned error: 13.72 Å

Secondary structure (DSSP, 8-state):
---------PPP---------------TTSHHHHHHHHHHHHHHS----THHHHHHHHHHHHTS---SS----------SS--SHHHHHHHHHHHHH-GGGTTTT--EEEEEEEEEE--B---TT-S---B-SPPEEEEEEEEEETTTEEEEEEEETTEEEEEEEESS-EEEEETTTEEEEEPSS----TTIIIII-HHHHHHHHTTPEEEEEEEETTEEEEEEEEE--HHHHHTT--SS------EEEEEEETTT-PEE-

Sequence (261 aa):
MSRLAPLSEEPINEDDDQQCHTTSSNGSKKSAQKTWRNWVKTHFSLLFNKKSDDLRILLSVLGCPLSPVSLHPKLQTNVSQVSSSAQYIIQHFTAATGCRKLDGTVKNTYVTGRVTMGMIDDQLGSAGGAATGVPQKGCFVMWQMVPSKWLIELVVGGSKVVAGSDGSVAWRHTPWLGSHTAKGGVRPLRRALQGLDPVAVSDMFSLAQYIGEKRIMTVDCFVLKLSADQTDLVDRGDNTAETIKHVMFGYFSQRSGLLVY

Organism: Rhododendron simsii (NCBI:txid118357)

Nearest PDB structures (foldseek):
  3mha-assembly2_B  TM=3.235E-01  e=1.683E-04  Mycobacterium tuberculosis H37Rv
  2v43-assembly2_C-2  TM=3.854E-01  e=8.186E-04  Escherichia coli BL21(DE3)
  3mh8-assembly2_B  TM=3.068E-01  e=3.508E-04  Mycobacterium tuberculosis H37Rv
  3mh9-assembly2_C  TM=3.091E-01  e=6.910E-04  Mycobacterium tuberculosis H37Rv
  3wmt-assembly1_B  TM=2.876E-01  e=3.915E+00  Aspergillus oryzae RIB40